Protein AF-0000000069873625 (afdb_homodimer)

Sequence (306 aa):
MKRTIAGMAFSLACLMNLSEAQTINHDKVEMENGKNTGMCVKLPMQPDGIVRLSKIEVHAEYLEEYVKYAIEVGEISLRTEPGVLTMYAVAEKDNACRITILETYASQKAYKSHIASAHFQKYKQETLHMVKALVLSDQTPLNPSNSITNIIKMKRTIAGMAFSLACLMNLSEAQTINHDKVEMENGKNTGMCVKLPMQPDGIVRLSKIEVHAEYLEEYVKYAIEVGEISLRTEPGVLTMYAVAEKDNACRITILETYASQKAYKSHIASAHFQKYKQETLHMVKALVLSDQTPLNPSNSITNIIK

Nearest PDB structures (foldseek):
  3kkf-assembly1_A  TM=9.717E-01  e=3.558E-12  Bacteroides thetaiotaomicron
  3f44-assembly1_A  TM=9.135E-01  e=2.122E-08  Lactobacillus acidophilus NCFM
  3mcs-assembly1_A  TM=8.871E-01  e=1.411E-06  Fusobacterium nucleatum subsp. nucleatum ATCC 25586
  8ecx-assembly1_B  TM=8.651E-01  e=9.273E-07  Pseudomonas aeruginosa
  1x7v-assembly3_C  TM=9.187E-01  e=1.904E-06  Pseudomonas aeruginosa

Radius of gyration: 33.02 Å; Cα contacts (8 Å, |Δi|>4): 497; chains: 2; bounding box: 36×120×121 Å

Structure (mmCIF, N/CA/C/O backbone):
data_AF-0000000069873625-model_v1
#
loop_
_entity.id
_entity.type
_entity.pdbx_description
1 polymer 'Antibiotic biosynthesis monooxygenase'
#
loop_
_atom_site.group_PDB
_atom_site.id
_atom_site.type_symbol
_atom_site.label_atom_id
_atom_site.label_alt_id
_atom_site.label_comp_id
_atom_site.label_asym_id
_atom_site.label_entity_id
_atom_site.label_seq_id
_atom_site.pdbx_PDB_ins_code
_atom_site.Cartn_x
_atom_site.Cartn_y
_atom_site.Cartn_z
_atom_site.occupancy
_atom_site.B_iso_or_equiv
_atom_site.auth_seq_id
_atom_site.auth_comp_id
_atom_site.auth_asym_id
_atom_site.auth_atom_id
_atom_site.pdbx_PDB_model_num
ATOM 1 N N . MET A 1 1 ? 13.211 96.75 -32.406 1 26.59 1 MET A N 1
ATOM 2 C CA . MET A 1 1 ? 12.234 95.812 -31.922 1 26.59 1 MET A CA 1
ATOM 3 C C . MET A 1 1 ? 11.961 94.75 -32.969 1 26.59 1 MET A C 1
ATOM 5 O O . MET A 1 1 ? 10.906 94.062 -32.969 1 26.59 1 MET A O 1
ATOM 9 N N . LYS A 1 2 ? 12.945 94.562 -33.875 1 24.72 2 LYS A N 1
ATOM 10 C CA . LYS A 1 2 ? 12.914 93.938 -35.188 1 24.72 2 LYS A CA 1
ATOM 11 C C . LYS A 1 2 ? 13.008 92.438 -35.062 1 24.72 2 LYS A C 1
ATOM 13 O O . LYS A 1 2 ? 13.422 91.75 -36 1 24.72 2 LYS A O 1
ATOM 18 N N . ARG A 1 3 ? 12.805 91.812 -33.781 1 31.08 3 ARG A N 1
ATOM 19 C CA . ARG A 1 3 ? 13.383 90.438 -33.656 1 31.08 3 ARG A CA 1
ATOM 20 C C . ARG A 1 3 ? 12.648 89.438 -34.531 1 31.08 3 ARG A C 1
ATOM 22 O O . ARG A 1 3 ? 11.422 89.312 -34.438 1 31.08 3 ARG A O 1
ATOM 29 N N . THR A 1 4 ? 13.297 89.125 -35.719 1 27.34 4 THR A N 1
ATOM 30 C CA . THR A 1 4 ? 12.977 88.25 -36.812 1 27.34 4 THR A CA 1
ATOM 31 C C . THR A 1 4 ? 12.641 86.812 -36.281 1 27.34 4 THR A C 1
ATOM 33 O O . THR A 1 4 ? 13.414 86.25 -35.531 1 27.34 4 THR A O 1
ATOM 36 N N . ILE A 1 5 ? 11.414 86.25 -36.438 1 30.62 5 ILE A N 1
ATOM 37 C CA . ILE A 1 5 ? 10.445 85.25 -36.094 1 30.62 5 ILE A CA 1
ATOM 38 C C . ILE A 1 5 ? 10.836 83.938 -36.75 1 30.62 5 ILE A C 1
ATOM 40 O O . ILE A 1 5 ? 10.25 83.5 -37.781 1 30.62 5 ILE A O 1
ATOM 44 N N . ALA A 1 6 ? 12.297 83.75 -37.031 1 31.02 6 ALA A N 1
ATOM 45 C CA . ALA A 1 6 ? 12.469 82.688 -38.062 1 31.02 6 ALA A CA 1
ATOM 46 C C . ALA A 1 6 ? 11.734 81.438 -37.688 1 31.02 6 ALA A C 1
ATOM 48 O O . ALA A 1 6 ? 11.75 81 -36.531 1 31.02 6 ALA A O 1
ATOM 49 N N . GLY A 1 7 ? 10.953 80.875 -38.688 1 22.97 7 GLY A N 1
ATOM 50 C CA . GLY A 1 7 ? 9.938 79.875 -38.969 1 22.97 7 GLY A CA 1
ATOM 51 C C . GLY A 1 7 ? 10.383 78.438 -38.688 1 22.97 7 GLY A C 1
ATOM 52 O O . GLY A 1 7 ? 11.453 78 -39.125 1 22.97 7 GLY A O 1
ATOM 53 N N . MET A 1 8 ? 9.992 77.75 -37.5 1 26.53 8 MET A N 1
ATOM 54 C CA . MET A 1 8 ? 10.172 76.5 -36.75 1 26.53 8 MET A CA 1
ATOM 55 C C . MET A 1 8 ? 9.719 75.312 -37.562 1 26.53 8 MET A C 1
ATOM 57 O O . MET A 1 8 ? 8.602 74.812 -37.375 1 26.53 8 MET A O 1
ATOM 61 N N . ALA A 1 9 ? 9.922 75.375 -39.062 1 24.97 9 ALA A N 1
ATOM 62 C CA . ALA A 1 9 ? 9.062 74.312 -39.625 1 24.97 9 ALA A CA 1
ATOM 63 C C . ALA A 1 9 ? 9.445 72.938 -39.094 1 24.97 9 ALA A C 1
ATOM 65 O O . ALA A 1 9 ? 10.625 72.625 -38.938 1 24.97 9 ALA A O 1
ATOM 66 N N . PHE A 1 10 ? 8.461 72.062 -38.594 1 25.97 10 PHE A N 1
ATOM 67 C CA . PHE A 1 10 ? 8.125 70.875 -37.781 1 25.97 10 PHE A CA 1
ATOM 68 C C . PHE A 1 10 ? 8.352 69.562 -38.562 1 25.97 10 PHE A C 1
ATOM 70 O O . PHE A 1 10 ? 8.094 68.5 -38.062 1 25.97 10 PHE A O 1
ATOM 77 N N . SER A 1 11 ? 9.016 69.688 -39.906 1 22.95 11 SER A N 1
ATOM 78 C CA . SER A 1 11 ? 8.328 68.625 -40.625 1 22.95 11 SER A CA 1
ATOM 79 C C . SER A 1 11 ? 8.516 67.25 -39.969 1 22.95 11 SER A C 1
ATOM 81 O O . SER A 1 11 ? 9.406 67.125 -39.125 1 22.95 11 SER A O 1
ATOM 83 N N . LEU A 1 12 ? 8.25 66.062 -40.875 1 23.98 12 LEU A N 1
ATOM 84 C CA . LEU A 1 12 ? 7.441 64.875 -41.062 1 23.98 12 LEU A CA 1
ATOM 85 C C . LEU A 1 12 ? 8.148 63.656 -40.438 1 23.98 12 LEU A C 1
ATOM 87 O O . LEU A 1 12 ? 9.344 63.719 -40.156 1 23.98 12 LEU A O 1
ATOM 91 N N . ALA A 1 13 ? 8.062 62.469 -41.125 1 24.2 13 ALA A N 1
ATOM 92 C CA . ALA A 1 13 ? 7.508 61.125 -41.062 1 24.2 13 ALA A CA 1
ATOM 93 C C . ALA A 1 13 ? 8.602 60.094 -40.844 1 24.2 13 ALA A C 1
ATOM 95 O O . ALA A 1 13 ? 9.43 59.844 -41.719 1 24.2 13 ALA A O 1
ATOM 96 N N . CYS A 1 14 ? 9.25 60.094 -39.625 1 24.39 14 CYS A N 1
ATOM 97 C CA . CYS A 1 14 ? 10.234 59.094 -39.281 1 24.39 14 CYS A CA 1
ATOM 98 C C . CYS A 1 14 ? 9.695 57.688 -39.531 1 24.39 14 CYS A C 1
ATOM 100 O O . CYS A 1 14 ? 8.781 57.219 -38.844 1 24.39 14 CYS A O 1
ATOM 102 N N . LEU A 1 15 ? 9.461 57.219 -40.812 1 27.67 15 LEU A N 1
ATOM 103 C CA . LEU A 1 15 ? 8.977 55.875 -41.156 1 27.67 15 LEU A CA 1
ATOM 104 C C . LEU A 1 15 ? 9.852 54.812 -40.531 1 27.67 15 LEU A C 1
ATOM 106 O O . LEU A 1 15 ? 11.008 54.656 -40.906 1 27.67 15 LEU A O 1
ATOM 110 N N . MET A 1 16 ? 9.812 54.75 -39.188 1 26.44 16 MET A N 1
ATOM 111 C CA . MET A 1 16 ? 10.5 53.688 -38.438 1 26.44 16 MET A CA 1
ATOM 112 C C . MET A 1 16 ? 10.133 52.312 -39 1 26.44 16 MET A C 1
ATOM 114 O O . MET A 1 16 ? 8.945 52 -39.125 1 26.44 16 MET A O 1
ATOM 118 N N . ASN A 1 17 ? 10.766 51.875 -40.219 1 30.11 17 ASN A N 1
ATOM 119 C CA . ASN A 1 17 ? 10.562 50.5 -40.688 1 30.11 17 ASN A CA 1
ATOM 120 C C . ASN A 1 17 ? 10.734 49.469 -39.562 1 30.11 17 ASN A C 1
ATOM 122 O O . ASN A 1 17 ? 11.828 49.312 -39.031 1 30.11 17 ASN A O 1
ATOM 126 N N . LEU A 1 18 ? 9.766 49.25 -38.625 1 29.75 18 LEU A N 1
ATOM 127 C CA . LEU A 1 18 ? 9.656 48.312 -37.531 1 29.75 18 LEU A CA 1
ATOM 128 C C . LEU A 1 18 ? 9.75 46.875 -38.062 1 29.75 18 LEU A C 1
ATOM 130 O O . LEU A 1 18 ? 8.727 46.188 -38.219 1 29.75 18 LEU A O 1
ATOM 134 N N . SER A 1 19 ? 10.352 46.656 -39.312 1 26.8 19 SER A N 1
ATOM 135 C CA . SER A 1 19 ? 9.984 45.344 -39.812 1 26.8 19 SER A CA 1
ATOM 136 C C . SER A 1 19 ? 10.445 44.219 -38.906 1 26.8 19 SER A C 1
ATOM 138 O O . SER A 1 19 ? 10.086 43.062 -39.094 1 26.8 19 SER A O 1
ATOM 140 N N . GLU A 1 20 ? 11.594 44.375 -38.219 1 29.19 20 GLU A N 1
ATOM 141 C CA . GLU A 1 20 ? 12.133 43.031 -38.094 1 29.19 20 GLU A CA 1
ATOM 142 C C . GLU A 1 20 ? 11.266 42.188 -37.156 1 29.19 20 GLU A C 1
ATOM 144 O O . GLU A 1 20 ? 11.297 42.375 -35.938 1 29.19 20 GLU A O 1
ATOM 149 N N . ALA A 1 21 ? 10.008 41.875 -37.344 1 25.44 21 ALA A N 1
ATOM 150 C CA . ALA A 1 21 ? 9.336 40.969 -36.438 1 25.44 21 ALA A CA 1
ATOM 151 C C . ALA A 1 21 ? 10.133 39.688 -36.219 1 25.44 21 ALA A C 1
ATOM 153 O O . ALA A 1 21 ? 10.445 39 -37.188 1 25.44 21 ALA A O 1
ATOM 154 N N . GLN A 1 22 ? 11.07 39.719 -35.25 1 28.66 22 GLN A N 1
ATOM 155 C CA . GLN A 1 22 ? 11.695 38.469 -34.781 1 28.66 22 GLN A CA 1
ATOM 156 C C . GLN A 1 22 ? 10.672 37.344 -34.656 1 28.66 22 GLN A C 1
ATOM 158 O O . GLN A 1 22 ? 9.609 37.531 -34.062 1 28.66 22 GLN A O 1
ATOM 163 N N . THR A 1 23 ? 10.688 36.375 -35.562 1 27.62 23 THR A N 1
ATOM 164 C CA . THR A 1 23 ? 9.977 35.094 -35.531 1 27.62 23 THR A CA 1
ATOM 165 C C . THR A 1 23 ? 10.047 34.5 -34.125 1 27.62 23 THR A C 1
ATOM 167 O O . THR A 1 23 ? 11.133 34.219 -33.625 1 27.62 23 THR A O 1
ATOM 170 N N . ILE A 1 24 ? 9.172 34.938 -33.188 1 27.12 24 ILE A N 1
ATOM 171 C CA . ILE A 1 24 ? 8.938 34.219 -31.938 1 27.12 24 ILE A CA 1
ATOM 172 C C . ILE A 1 24 ? 8.945 32.719 -32.188 1 27.12 24 ILE A C 1
ATOM 174 O O . ILE A 1 24 ? 8.289 32.219 -33.125 1 27.12 24 ILE A O 1
ATOM 178 N N . ASN A 1 25 ? 10.117 32.094 -32.062 1 25.81 25 ASN A N 1
ATOM 179 C CA . ASN A 1 25 ? 10.281 30.656 -31.938 1 25.81 25 ASN A CA 1
ATOM 180 C C . ASN A 1 25 ? 9.102 30.016 -31.219 1 25.81 25 ASN A C 1
ATOM 182 O O . ASN A 1 25 ? 8.719 30.438 -30.141 1 25.81 25 ASN A O 1
ATOM 186 N N . HIS A 1 26 ? 8.172 29.438 -31.984 1 26.61 26 HIS A N 1
ATOM 187 C CA . HIS A 1 26 ? 7.129 28.516 -31.531 1 26.61 26 HIS A CA 1
ATOM 188 C C . HIS A 1 26 ? 7.66 27.531 -30.5 1 26.61 26 HIS A C 1
ATOM 190 O O . HIS A 1 26 ? 8.305 26.547 -30.859 1 26.61 26 HIS A O 1
ATOM 196 N N . ASP A 1 27 ? 8.359 27.969 -29.484 1 26.59 27 ASP A N 1
ATOM 197 C CA . ASP A 1 27 ? 8.562 26.922 -28.484 1 26.59 27 ASP A CA 1
ATOM 198 C C . ASP A 1 27 ? 7.305 26.078 -28.328 1 26.59 27 ASP A C 1
ATOM 200 O O . ASP A 1 27 ? 6.191 26.594 -28.281 1 26.59 27 ASP A O 1
ATOM 204 N N . LYS A 1 28 ? 7.355 24.781 -28.734 1 28.88 28 LYS A N 1
ATOM 205 C CA . LYS A 1 28 ? 6.492 23.625 -28.484 1 28.88 28 LYS A CA 1
ATOM 206 C C . LYS A 1 28 ? 5.91 23.688 -27.078 1 28.88 28 LYS A C 1
ATOM 208 O O . LYS A 1 28 ? 6.656 23.656 -26.094 1 28.88 28 LYS A O 1
ATOM 213 N N . VAL A 1 29 ? 4.852 24.391 -26.875 1 26.95 29 VAL A N 1
ATOM 214 C CA . VAL A 1 29 ? 3.951 24.109 -25.766 1 26.95 29 VAL A CA 1
ATOM 215 C C . VAL A 1 29 ? 3.822 22.609 -25.562 1 26.95 29 VAL A C 1
ATOM 217 O O . VAL A 1 29 ? 3.377 21.891 -26.469 1 26.95 29 VAL A O 1
ATOM 220 N N . GLU A 1 30 ? 4.797 21.922 -24.969 1 30.73 30 GLU A N 1
ATOM 221 C CA . GLU A 1 30 ? 4.527 20.594 -24.406 1 30.73 30 GLU A CA 1
ATOM 222 C C . GLU A 1 30 ? 3.066 20.469 -23.984 1 30.73 30 GLU A C 1
ATOM 224 O O . GLU A 1 30 ? 2.484 21.406 -23.453 1 30.73 30 GLU A O 1
ATOM 229 N N . MET A 1 31 ? 2.303 19.672 -24.625 1 28.75 31 MET A N 1
ATOM 230 C CA . MET A 1 31 ? 0.984 19.125 -24.328 1 28.75 31 MET A CA 1
ATOM 231 C C . MET A 1 31 ? 0.791 18.938 -22.828 1 28.75 31 MET A C 1
ATOM 233 O O . MET A 1 31 ? 1.506 18.172 -22.203 1 28.75 31 MET A O 1
ATOM 237 N N . GLU A 1 32 ? 0.487 19.953 -22.078 1 33.41 32 GLU A N 1
ATOM 238 C CA . GLU A 1 32 ? -0.245 19.969 -20.828 1 33.41 32 GLU A CA 1
ATOM 239 C C . GLU A 1 32 ? -1.472 19.062 -20.875 1 33.41 32 GLU A C 1
ATOM 241 O O . GLU A 1 32 ? -2.566 19.516 -21.219 1 33.41 32 GLU A O 1
ATOM 246 N N . ASN A 1 33 ? -1.412 18.172 -21.719 1 36.5 33 ASN A N 1
ATOM 247 C CA . ASN A 1 33 ? -2.598 17.328 -21.641 1 36.5 33 ASN A CA 1
ATOM 248 C C . ASN A 1 33 ? -2.973 17.016 -20.203 1 36.5 33 ASN A C 1
ATOM 250 O O . ASN A 1 33 ? -3.586 15.984 -19.922 1 36.5 33 ASN A O 1
ATOM 254 N N . GLY A 1 34 ? -2.115 17.438 -19.219 1 34.47 34 GLY A N 1
ATOM 255 C CA . GLY A 1 34 ? -2.572 17.047 -17.891 1 34.47 34 GLY A CA 1
ATOM 256 C C . GLY A 1 34 ? -3.996 17.484 -17.609 1 34.47 34 GLY A C 1
ATOM 257 O O . GLY A 1 34 ? -4.328 18.656 -17.734 1 34.47 34 GLY A O 1
ATOM 258 N N . LYS A 1 35 ? -4.992 16.828 -17.984 1 41 35 LYS A N 1
ATOM 259 C CA . LYS A 1 35 ? -6.328 16.984 -17.422 1 41 35 LYS A CA 1
ATOM 260 C C . LYS A 1 35 ? -6.266 17.641 -16.031 1 41 35 LYS A C 1
ATOM 262 O O . LYS A 1 35 ? -5.336 17.391 -15.266 1 41 35 LYS A O 1
ATOM 267 N N . ASN A 1 36 ? -6.781 18.891 -15.695 1 50.69 36 ASN A N 1
ATOM 268 C CA . ASN A 1 36 ? -6.938 19.75 -14.531 1 50.69 36 ASN A CA 1
ATOM 269 C C . ASN A 1 36 ? -7.27 18.953 -13.273 1 50.69 36 ASN A C 1
ATOM 271 O O . ASN A 1 36 ? -8.43 18.844 -12.891 1 50.69 36 ASN A O 1
ATOM 275 N N . THR A 1 37 ? -6.672 17.859 -12.945 1 62.72 37 THR A N 1
ATOM 276 C CA . THR A 1 37 ? -6.961 17.062 -11.758 1 62.72 37 THR A CA 1
ATOM 277 C C . THR A 1 37 ? -6.719 17.859 -10.484 1 62.72 37 THR A C 1
ATOM 279 O O . THR A 1 37 ? -7.059 17.406 -9.391 1 62.72 37 THR A O 1
ATOM 282 N N . GLY A 1 38 ? -6.34 19.094 -10.641 1 82.56 38 GLY A N 1
ATOM 283 C CA . GLY A 1 38 ? -5.973 19.906 -9.492 1 82.56 38 GLY A CA 1
ATOM 284 C C . GLY A 1 38 ? -4.773 19.359 -8.734 1 82.56 38 GLY A C 1
ATOM 285 O O . GLY A 1 38 ? -4.453 19.828 -7.641 1 82.56 38 GLY A O 1
ATOM 286 N N . MET A 1 39 ? -4.109 18.328 -9.336 1 94.25 39 MET A N 1
ATOM 287 C CA . MET A 1 39 ? -2.93 17.766 -8.695 1 94.25 39 MET A CA 1
ATOM 288 C C . MET A 1 39 ? -1.67 18.531 -9.086 1 94.25 39 MET A C 1
ATOM 290 O O . MET A 1 39 ? -1.521 18.922 -10.242 1 94.25 39 MET A O 1
ATOM 294 N N . CYS A 1 40 ? -0.711 18.641 -8.203 1 97.75 40 CYS A N 1
ATOM 295 C CA . CYS A 1 40 ? 0.599 19.188 -8.531 1 97.75 40 CYS A CA 1
ATOM 296 C C . CYS A 1 40 ? 1.435 18.188 -9.305 1 97.75 40 CYS A C 1
ATOM 298 O O . CYS A 1 40 ? 1.15 16.984 -9.273 1 97.75 40 CYS A O 1
ATOM 300 N N . VAL A 1 41 ? 2.459 18.75 -10.008 1 96.94 41 VAL A N 1
ATOM 301 C CA . VAL A 1 41 ? 3.42 17.859 -10.672 1 96.94 41 VAL A CA 1
ATOM 302 C C . VAL A 1 41 ? 4.34 17.234 -9.625 1 96.94 41 VAL A C 1
ATOM 304 O O . VAL A 1 41 ? 4.926 17.938 -8.797 1 96.94 41 VAL A O 1
ATOM 307 N N . LYS A 1 42 ? 4.52 15.914 -9.742 1 98.44 42 LYS A N 1
ATOM 308 C CA . LYS A 1 42 ? 5.273 15.195 -8.719 1 98.44 42 LYS A CA 1
ATOM 309 C C . LYS A 1 42 ? 6.758 15.148 -9.055 1 98.44 42 LYS A C 1
ATOM 311 O O . LYS A 1 42 ? 7.129 15.062 -10.227 1 98.44 42 LYS A O 1
ATOM 316 N N . LEU A 1 43 ? 7.523 15.133 -8.031 1 98.62 43 LEU A N 1
ATOM 317 C CA . LEU A 1 43 ? 8.961 14.922 -8.164 1 98.62 43 LEU A CA 1
ATOM 318 C C . LEU A 1 43 ? 9.289 13.438 -8.312 1 98.62 43 LEU A C 1
ATOM 320 O O . LEU A 1 43 ? 8.562 12.586 -7.801 1 98.62 43 LEU A O 1
ATOM 324 N N . PRO A 1 44 ? 10.383 13.234 -9 1 97.75 44 PRO A N 1
ATOM 325 C CA . PRO A 1 44 ? 10.797 11.828 -9.055 1 97.75 44 PRO A CA 1
ATOM 326 C C . PRO A 1 44 ? 11.352 11.32 -7.723 1 97.75 44 PRO A C 1
ATOM 328 O O . PRO A 1 44 ? 11.852 12.117 -6.918 1 97.75 44 PRO A O 1
ATOM 331 N N . MET A 1 45 ? 11.266 10.031 -7.539 1 98.38 45 MET A N 1
ATOM 332 C CA . MET A 1 45 ? 11.867 9.414 -6.363 1 98.38 45 MET A CA 1
ATOM 333 C C . MET A 1 45 ? 13.391 9.516 -6.422 1 98.38 45 MET A C 1
ATOM 335 O O . MET A 1 45 ? 14.008 9.07 -7.391 1 98.38 45 MET A O 1
ATOM 339 N N . GLN A 1 46 ? 13.969 10.031 -5.379 1 98.31 46 GLN A N 1
ATOM 340 C CA . GLN A 1 46 ? 15.422 10.133 -5.262 1 98.31 46 GLN A CA 1
ATOM 341 C C . GLN A 1 46 ? 15.992 8.914 -4.539 1 98.31 46 GLN A C 1
ATOM 343 O O . GLN A 1 46 ? 15.25 8.117 -3.973 1 98.31 46 GLN A O 1
ATOM 348 N N . PRO A 1 47 ? 17.344 8.805 -4.562 1 97.62 47 PRO A N 1
ATOM 349 C CA . PRO A 1 47 ? 17.969 7.664 -3.889 1 97.62 47 PRO A CA 1
ATOM 350 C C . PRO A 1 47 ? 17.656 7.617 -2.395 1 97.62 47 PRO A C 1
ATOM 352 O O . PRO A 1 47 ? 17.641 6.539 -1.794 1 97.62 47 PRO A O 1
ATOM 355 N N . ASP A 1 48 ? 17.406 8.734 -1.825 1 98.56 48 ASP A N 1
ATOM 356 C CA . ASP A 1 48 ? 17.094 8.766 -0.4 1 98.56 48 ASP A CA 1
ATOM 357 C C . ASP A 1 48 ? 15.586 8.844 -0.169 1 98.56 48 ASP A C 1
ATOM 359 O O . ASP A 1 48 ? 15.141 9.211 0.919 1 98.56 48 ASP A O 1
ATOM 363 N N . GLY A 1 49 ? 14.789 8.5 -1.167 1 98.69 49 GLY A N 1
ATOM 364 C CA . GLY A 1 49 ? 13.336 8.453 -1.047 1 98.69 49 GLY A CA 1
ATOM 365 C C . GLY A 1 49 ? 12.859 7.512 0.042 1 98.69 49 GLY A C 1
ATOM 366 O O . GLY A 1 49 ? 13.609 6.645 0.495 1 98.69 49 GLY A O 1
ATOM 367 N N . ILE A 1 50 ? 11.641 7.723 0.474 1 98.88 50 ILE A N 1
ATOM 368 C CA . ILE A 1 50 ? 11.102 6.969 1.6 1 98.88 50 ILE A CA 1
ATOM 369 C C . ILE A 1 50 ? 9.844 6.219 1.163 1 98.88 50 ILE A C 1
ATOM 371 O O . ILE A 1 50 ? 8.977 6.781 0.484 1 98.88 50 ILE A O 1
ATOM 375 N N . VAL A 1 51 ? 9.836 4.938 1.424 1 98.94 51 VAL A N 1
ATOM 376 C CA . VAL A 1 51 ? 8.625 4.125 1.423 1 98.94 51 VAL A CA 1
ATOM 377 C C . VAL A 1 51 ? 8.305 3.662 2.844 1 98.94 51 VAL A C 1
ATOM 379 O O . VAL A 1 51 ? 9.164 3.086 3.52 1 98.94 51 VAL A O 1
ATOM 382 N N . ARG A 1 52 ? 7.066 3.996 3.295 1 98.94 52 ARG A N 1
ATOM 383 C CA . ARG A 1 52 ? 6.707 3.742 4.688 1 98.94 52 ARG A CA 1
ATOM 384 C C . ARG A 1 52 ? 5.293 3.18 4.797 1 98.94 52 ARG A C 1
ATOM 386 O O . ARG A 1 52 ? 4.398 3.596 4.059 1 98.94 52 ARG A O 1
ATOM 393 N N . LEU A 1 53 ? 5.156 2.197 5.672 1 98.94 53 LEU A N 1
ATOM 394 C CA . LEU A 1 53 ? 3.838 1.837 6.18 1 98.94 53 LEU A CA 1
ATOM 395 C C . LEU A 1 53 ? 3.627 2.387 7.586 1 98.94 53 LEU A C 1
ATOM 397 O O . LEU A 1 53 ? 4.309 1.974 8.531 1 98.94 53 LEU A O 1
ATOM 401 N N . SER A 1 54 ? 2.715 3.334 7.699 1 98.94 54 SER A N 1
ATOM 402 C CA . SER A 1 54 ? 2.25 3.779 9.008 1 98.94 54 SER A CA 1
ATOM 403 C C . SER A 1 54 ? 1.061 2.953 9.484 1 98.94 54 SER A C 1
ATOM 405 O O . SER A 1 54 ? 0.031 2.891 8.805 1 98.94 54 SER A O 1
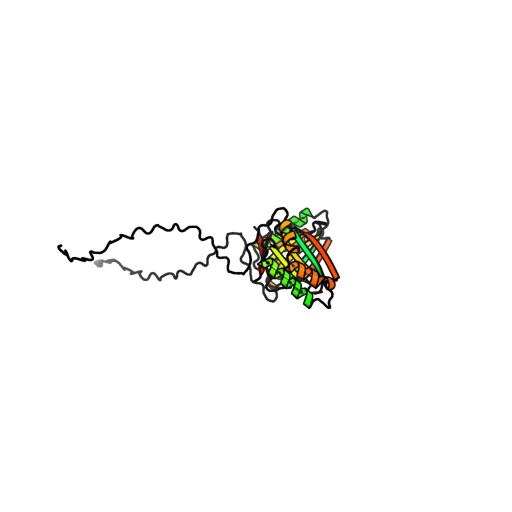ATOM 407 N N . LYS A 1 55 ? 1.25 2.301 10.586 1 98.94 55 LYS A N 1
ATOM 408 C CA . LYS A 1 55 ? 0.208 1.476 11.195 1 98.94 55 LYS A CA 1
ATOM 409 C C . LYS A 1 55 ? -0.37 2.146 12.438 1 98.94 55 LYS A C 1
ATOM 411 O O . LYS A 1 55 ? 0.352 2.4 13.406 1 98.94 55 LYS A O 1
ATOM 416 N N . ILE A 1 56 ? -1.697 2.365 12.352 1 98.94 56 ILE A N 1
ATOM 417 C CA . ILE A 1 56 ? -2.352 3.174 13.375 1 98.94 56 ILE A CA 1
ATOM 418 C C . ILE A 1 56 ? -3.529 2.402 13.969 1 98.94 56 ILE A C 1
ATOM 420 O O . ILE A 1 56 ? -4.316 1.799 13.234 1 98.94 56 ILE A O 1
ATOM 424 N N . GLU A 1 57 ? -3.562 2.365 15.297 1 98.94 57 GLU A N 1
ATOM 425 C CA . GLU A 1 57 ? -4.777 1.943 15.984 1 98.94 57 GLU A CA 1
ATOM 426 C C . GLU A 1 57 ? -5.48 3.129 16.641 1 98.94 57 GLU A C 1
ATOM 428 O O . GLU A 1 57 ? -4.863 3.895 17.375 1 98.94 57 GLU A O 1
ATOM 433 N N . VAL A 1 58 ? -6.703 3.227 16.312 1 98.94 58 VAL A N 1
ATOM 434 C CA . VAL A 1 58 ? -7.504 4.359 16.766 1 98.94 58 VAL A CA 1
ATOM 435 C C . VAL A 1 58 ? -8.508 3.9 17.812 1 98.94 58 VAL A C 1
ATOM 437 O O . VAL A 1 58 ? -9.086 2.816 17.703 1 98.94 58 VAL A O 1
ATOM 440 N N . HIS A 1 59 ? -8.688 4.738 18.875 1 98.94 59 HIS A N 1
ATOM 441 C CA . HIS A 1 59 ? -9.797 4.477 19.797 1 98.94 59 HIS A CA 1
ATOM 442 C C . HIS A 1 59 ? -11.133 4.504 19.062 1 98.94 59 HIS A C 1
ATOM 444 O O . HIS A 1 59 ? -11.414 5.434 18.297 1 98.94 59 HIS A O 1
ATOM 450 N N . ALA A 1 60 ? -11.891 3.498 19.375 1 98.81 60 ALA A N 1
ATOM 451 C CA . ALA A 1 60 ? -13.133 3.287 18.625 1 98.81 60 ALA A CA 1
ATOM 452 C C . ALA A 1 60 ? -14.031 4.52 18.703 1 98.81 60 ALA A C 1
ATOM 454 O O . ALA A 1 60 ? -14.688 4.875 17.719 1 98.81 60 ALA A O 1
ATOM 455 N N . GLU A 1 61 ? -13.992 5.141 19.781 1 98.75 61 GLU A N 1
ATOM 456 C CA . GLU A 1 61 ? -14.906 6.266 20 1 98.75 61 GLU A CA 1
ATOM 457 C C . GLU A 1 61 ? -14.539 7.449 19.109 1 98.75 61 GLU A C 1
ATOM 459 O O . GLU A 1 61 ? -15.352 8.359 18.906 1 98.75 61 GLU A O 1
ATOM 464 N N . TYR A 1 62 ? -13.336 7.453 18.516 1 98.88 62 TYR A N 1
ATOM 465 C CA . TYR A 1 62 ? -12.891 8.602 17.734 1 98.88 62 TYR A CA 1
ATOM 466 C C . TYR A 1 62 ? -12.711 8.227 16.266 1 98.88 62 TYR A C 1
ATOM 468 O O . TYR A 1 62 ? -12.172 9.008 15.477 1 98.88 62 TYR A O 1
ATOM 476 N N . LEU A 1 63 ? -13.125 7.109 15.852 1 98.88 63 LEU A N 1
ATOM 477 C CA . LEU A 1 63 ? -12.82 6.578 14.523 1 98.88 63 LEU A CA 1
ATOM 478 C C . LEU A 1 63 ? -13.32 7.523 13.438 1 98.88 63 LEU A C 1
ATOM 480 O O . LEU A 1 63 ? -12.562 7.883 12.531 1 98.88 63 LEU A O 1
ATOM 484 N N . GLU A 1 64 ? -14.531 7.922 13.5 1 98.75 64 GLU A N 1
ATOM 485 C CA . GLU A 1 64 ? 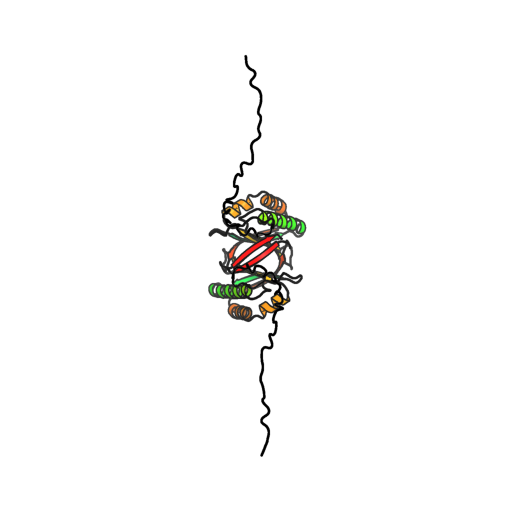-15.109 8.789 12.477 1 98.75 64 GLU A CA 1
ATOM 486 C C . GLU A 1 64 ? -14.336 10.102 12.367 1 98.75 64 GLU A C 1
ATOM 488 O O . GLU A 1 64 ? -14.023 10.547 11.258 1 98.75 64 GLU A O 1
ATOM 493 N N . GLU A 1 65 ? -14.07 10.656 13.453 1 98.88 65 GLU A N 1
ATOM 494 C CA . GLU A 1 65 ? -13.328 11.906 13.484 1 98.88 65 GLU A CA 1
ATOM 495 C C . GLU A 1 65 ? -11.914 11.727 12.938 1 98.88 65 GLU A C 1
ATOM 497 O O . GLU A 1 65 ? -11.438 12.539 12.141 1 98.88 65 GLU A O 1
ATOM 502 N N . TYR A 1 66 ? -11.258 10.719 13.352 1 98.94 66 TYR A N 1
ATOM 503 C CA . TYR A 1 66 ? -9.906 10.445 12.883 1 98.94 66 TYR A CA 1
ATOM 504 C C . TYR A 1 66 ? -9.867 10.305 11.367 1 98.94 66 TYR A C 1
ATOM 506 O O . TYR A 1 66 ? -8.977 10.859 10.711 1 98.94 66 TYR A O 1
ATOM 514 N N . VAL A 1 67 ? -10.805 9.57 10.836 1 98.94 67 VAL A N 1
ATOM 515 C CA . VAL A 1 67 ? -10.844 9.289 9.406 1 98.94 67 VAL A CA 1
ATOM 516 C C . VAL A 1 67 ? -10.969 10.594 8.625 1 98.94 67 VAL A C 1
ATOM 518 O O . VAL A 1 67 ? -10.297 10.781 7.602 1 98.94 67 VAL A O 1
ATOM 521 N N . LYS A 1 68 ? -11.742 11.508 9.133 1 98.88 68 LYS A N 1
ATOM 522 C CA . LYS A 1 68 ? -11.891 12.797 8.477 1 98.88 68 LYS A CA 1
ATOM 523 C C . LYS A 1 68 ? -10.555 13.539 8.406 1 98.88 68 LYS A C 1
ATOM 525 O O . LYS A 1 68 ? -10.203 14.086 7.359 1 98.88 68 LYS A O 1
ATOM 530 N N . TYR A 1 69 ? -9.82 13.5 9.492 1 98.94 69 TYR A N 1
ATOM 531 C CA . TYR A 1 69 ? -8.531 14.172 9.539 1 98.94 69 TYR A CA 1
ATOM 532 C C . TYR A 1 69 ? -7.523 13.484 8.625 1 98.94 69 TYR A C 1
ATOM 534 O O . TYR A 1 69 ? -6.762 14.141 7.918 1 98.94 69 TYR A O 1
ATOM 542 N N . ALA A 1 70 ? -7.559 12.203 8.641 1 98.88 70 ALA A N 1
ATOM 543 C CA . ALA A 1 70 ? -6.629 11.43 7.816 1 98.88 70 ALA A CA 1
ATOM 544 C C . ALA A 1 70 ? -6.871 11.688 6.332 1 98.88 70 ALA A C 1
ATOM 546 O O . ALA A 1 70 ? -5.926 11.883 5.566 1 98.88 70 ALA A O 1
ATOM 547 N N . ILE A 1 71 ? -8.141 11.711 5.973 1 98.88 71 ILE A N 1
ATOM 548 C CA . ILE A 1 71 ? -8.492 11.945 4.574 1 98.88 71 ILE A CA 1
ATOM 549 C C . ILE A 1 71 ? -8.078 13.359 4.168 1 98.88 71 ILE A C 1
ATOM 551 O O . ILE A 1 71 ? -7.465 13.562 3.117 1 98.88 71 ILE A O 1
ATOM 555 N N . GLU A 1 72 ? -8.352 14.289 5.027 1 98.81 72 GLU A N 1
ATOM 556 C CA . GLU A 1 72 ? -8.062 15.688 4.727 1 98.81 72 GLU A CA 1
ATOM 557 C C . GLU A 1 72 ? -6.562 15.914 4.535 1 98.81 72 GLU A C 1
ATOM 559 O O . GLU A 1 72 ? -6.137 16.5 3.541 1 98.81 72 GLU A O 1
ATOM 564 N N . VAL A 1 73 ? -5.758 15.477 5.43 1 98.88 73 VAL A N 1
ATOM 565 C CA . VAL A 1 73 ? -4.32 15.703 5.344 1 98.88 73 VAL A CA 1
ATOM 566 C C . VAL A 1 73 ? -3.756 14.992 4.113 1 98.88 73 VAL A C 1
ATOM 568 O O . VAL A 1 73 ? -2.867 15.516 3.439 1 98.88 73 VAL A O 1
ATOM 571 N N . GLY A 1 74 ? -4.254 13.797 3.863 1 98.69 74 GLY A N 1
ATOM 572 C CA . GLY A 1 74 ? -3.793 13.062 2.693 1 98.69 74 GLY A CA 1
ATOM 573 C C . GLY A 1 74 ? -4.113 13.766 1.388 1 98.69 74 GLY A C 1
ATOM 574 O O . GLY A 1 74 ? -3.262 13.859 0.502 1 98.69 74 GLY A O 1
ATOM 575 N N . GLU A 1 75 ? -5.328 14.297 1.29 1 98.5 75 GLU A N 1
ATOM 576 C CA . GLU A 1 75 ? -5.746 14.961 0.062 1 98.5 75 GLU A CA 1
ATOM 577 C C . GLU A 1 75 ? -4.941 16.234 -0.178 1 98.5 75 GLU A C 1
ATOM 579 O O . GLU A 1 75 ? -4.441 16.469 -1.282 1 98.5 75 GLU A O 1
ATOM 584 N N . ILE A 1 76 ? -4.824 17.031 0.833 1 98.69 76 ILE A N 1
ATOM 585 C CA . ILE A 1 76 ? -4.078 18.281 0.693 1 98.69 76 ILE A CA 1
ATOM 586 C C . ILE A 1 76 ? -2.639 17.984 0.293 1 98.69 76 ILE A C 1
ATOM 588 O O . ILE A 1 76 ? -2.1 18.594 -0.628 1 98.69 76 ILE A O 1
ATOM 592 N N . SER A 1 77 ? -2.035 17.031 0.966 1 98.88 77 SER A N 1
ATOM 593 C CA . SER A 1 77 ? -0.64 16.672 0.714 1 98.88 77 SER A CA 1
ATOM 594 C C . SER A 1 77 ? -0.436 16.219 -0.727 1 98.88 77 SER A C 1
ATOM 596 O O . SER A 1 77 ? 0.491 16.672 -1.401 1 98.88 77 SER A O 1
ATOM 598 N N . LEU A 1 78 ? -1.293 15.359 -1.163 1 98.75 78 LEU A N 1
ATOM 599 C CA . LEU A 1 78 ? -1.157 14.828 -2.514 1 98.75 78 LEU A CA 1
ATOM 600 C C . LEU A 1 78 ? -1.384 15.914 -3.555 1 98.75 78 LEU A C 1
ATOM 602 O O . LEU A 1 78 ? -0.719 15.938 -4.594 1 98.75 78 LEU A O 1
ATOM 606 N N . ARG A 1 79 ? -2.254 16.797 -3.297 1 98.44 79 ARG A N 1
ATOM 607 C CA . ARG A 1 79 ? -2.598 17.828 -4.27 1 98.44 79 ARG A CA 1
ATOM 608 C C . ARG A 1 79 ? -1.527 18.906 -4.32 1 98.44 79 ARG A C 1
ATOM 610 O O . ARG A 1 79 ? -1.258 19.484 -5.379 1 98.44 79 ARG A O 1
ATOM 617 N N . THR A 1 80 ? -0.875 19.141 -3.191 1 98.62 80 THR A N 1
ATOM 618 C CA . THR A 1 80 ? -0.168 20.406 -3.139 1 98.62 80 THR A CA 1
ATOM 619 C C . THR A 1 80 ? 1.325 20.188 -2.914 1 98.62 80 THR A C 1
ATOM 621 O O . THR A 1 80 ? 2.127 21.109 -3.092 1 98.62 80 THR A O 1
ATOM 624 N N . GLU A 1 81 ? 1.715 19.047 -2.488 1 98.88 81 GLU A N 1
ATOM 625 C CA . GLU A 1 81 ? 3.121 18.797 -2.178 1 98.88 81 GLU A CA 1
ATOM 626 C C . GLU A 1 81 ? 3.771 17.922 -3.24 1 98.88 81 GLU A C 1
ATOM 628 O O . GLU A 1 81 ? 3.578 16.703 -3.25 1 98.88 81 GLU A O 1
ATOM 633 N N . PRO A 1 82 ? 4.699 18.453 -4.012 1 98.81 82 PRO A N 1
ATOM 634 C CA . PRO A 1 82 ? 5.312 17.688 -5.102 1 98.81 82 PRO A CA 1
ATOM 635 C C . PRO A 1 82 ? 6.09 16.469 -4.605 1 98.81 82 PRO A C 1
ATOM 637 O O . PRO A 1 82 ? 6.207 15.477 -5.324 1 98.81 82 PRO A O 1
ATOM 640 N N . GLY A 1 83 ? 6.566 16.516 -3.387 1 98.94 83 GLY A N 1
ATOM 641 C CA . GLY A 1 83 ? 7.426 15.453 -2.887 1 98.94 83 GLY A CA 1
ATOM 642 C C . GLY A 1 83 ? 6.66 14.359 -2.166 1 98.94 83 GLY A C 1
ATOM 643 O O . GLY A 1 83 ? 7.246 13.359 -1.751 1 98.94 83 GLY A O 1
ATOM 644 N N . VAL A 1 84 ? 5.379 14.57 -1.884 1 98.94 84 VAL A N 1
ATOM 645 C CA . VAL A 1 84 ? 4.516 13.508 -1.375 1 98.94 84 VAL A CA 1
ATOM 646 C C . VAL A 1 84 ? 3.941 12.703 -2.539 1 98.94 84 VAL A C 1
ATOM 648 O O . VAL A 1 84 ? 3.043 13.172 -3.242 1 98.94 84 VAL A O 1
ATOM 651 N N . LEU A 1 85 ? 4.418 11.516 -2.662 1 98.88 85 LEU A N 1
ATOM 652 C CA . LEU A 1 85 ? 4.109 10.734 -3.857 1 98.88 85 LEU A CA 1
ATOM 653 C C . LEU A 1 85 ? 2.91 9.828 -3.619 1 98.88 85 LEU A C 1
ATOM 655 O O . LEU A 1 85 ? 2.109 9.602 -4.531 1 98.88 85 LEU A O 1
ATOM 659 N N . THR A 1 86 ? 2.867 9.297 -2.453 1 98.88 86 THR A N 1
ATOM 660 C CA . THR A 1 86 ? 1.757 8.414 -2.117 1 98.88 86 THR A CA 1
ATOM 661 C C . THR A 1 86 ? 1.294 8.648 -0.682 1 98.88 86 THR A C 1
ATOM 663 O O . THR A 1 86 ? 2.117 8.805 0.224 1 98.88 86 THR A O 1
ATOM 666 N N . MET A 1 87 ? 0.019 8.695 -0.463 1 98.88 87 MET A N 1
ATOM 667 C CA . MET A 1 87 ? -0.696 8.648 0.809 1 98.88 87 MET A CA 1
ATOM 668 C C . MET A 1 87 ? -1.989 7.852 0.677 1 98.88 87 MET A C 1
ATOM 670 O O . MET A 1 87 ? -3.061 8.43 0.478 1 98.88 87 MET A O 1
ATOM 674 N N . TYR A 1 88 ? -1.884 6.602 0.822 1 98.94 88 TYR A N 1
ATOM 675 C CA . TYR A 1 88 ? -2.992 5.676 0.606 1 98.94 88 TYR A CA 1
ATOM 676 C C . TYR A 1 88 ? -3.35 4.941 1.893 1 98.94 88 TYR A C 1
ATOM 678 O O . TYR A 1 88 ? -2.619 4.051 2.328 1 98.94 88 TYR A O 1
ATOM 686 N N . ALA A 1 89 ? -4.473 5.363 2.41 1 98.94 89 ALA A N 1
ATOM 687 C CA . ALA A 1 89 ? -4.891 4.875 3.721 1 98.94 89 ALA A CA 1
ATOM 688 C C . ALA A 1 89 ? -6.004 3.84 3.592 1 98.94 89 ALA A C 1
ATOM 690 O O . ALA A 1 89 ? -6.984 4.055 2.873 1 98.94 89 ALA A O 1
ATOM 691 N N . VAL A 1 90 ? -5.816 2.74 4.32 1 98.94 90 VAL A N 1
ATOM 692 C CA . VAL A 1 90 ? -6.797 1.659 4.312 1 98.94 90 VAL A CA 1
ATOM 693 C C . VAL A 1 90 ? -7.07 1.198 5.742 1 98.94 90 VAL A C 1
ATOM 695 O O . VAL A 1 90 ? -6.199 1.288 6.605 1 98.94 90 VAL A O 1
ATOM 698 N N . ALA A 1 91 ? -8.312 0.75 5.93 1 98.94 91 ALA A N 1
ATOM 699 C CA . ALA A 1 91 ? -8.719 0.162 7.203 1 98.94 91 ALA A CA 1
ATOM 700 C C . ALA A 1 91 ? -9.055 -1.316 7.039 1 98.94 91 ALA A C 1
ATOM 702 O O . ALA A 1 91 ? -9.656 -1.715 6.039 1 98.94 91 ALA A O 1
ATOM 703 N N . GLU A 1 92 ? -8.688 -2.127 8.102 1 98.94 92 GLU A N 1
ATOM 704 C CA . GLU A 1 92 ? -9.055 -3.537 8.062 1 98.94 92 GLU A CA 1
ATOM 705 C C . GLU A 1 92 ? -10.57 -3.709 8.055 1 98.94 92 GLU A C 1
ATOM 707 O O . GLU A 1 92 ? -11.281 -3.066 8.836 1 98.94 92 GLU A O 1
ATOM 712 N N . LYS A 1 93 ? -11.039 -4.559 7.184 1 98.81 93 LYS A N 1
ATOM 713 C CA . LYS A 1 93 ? -12.477 -4.809 7.148 1 98.81 93 LYS A CA 1
ATOM 714 C C . LYS A 1 93 ? -12.953 -5.453 8.445 1 98.81 93 LYS A C 1
ATOM 716 O O . LYS A 1 93 ? -14.062 -5.172 8.914 1 98.81 93 LYS A O 1
ATOM 721 N N . ASP A 1 94 ? -12.102 -6.25 9.078 1 98.44 94 ASP A N 1
ATOM 722 C CA . ASP A 1 94 ? -12.484 -6.98 10.273 1 98.44 94 ASP A CA 1
ATOM 723 C C . ASP A 1 94 ? -12.352 -6.105 11.523 1 98.44 94 ASP A C 1
ATOM 725 O O . ASP A 1 94 ? -12.906 -6.422 12.57 1 98.44 94 ASP A O 1
ATOM 729 N N . ASN A 1 95 ? -11.602 -5.078 11.492 1 98.75 95 ASN A N 1
ATOM 730 C CA . ASN A 1 95 ? -11.422 -4.113 12.57 1 98.75 95 ASN A CA 1
ATOM 731 C C . ASN A 1 95 ? -11.055 -2.73 12.031 1 98.75 95 ASN A C 1
ATOM 733 O O . ASN A 1 95 ? -9.875 -2.404 11.891 1 98.75 95 ASN A O 1
ATOM 737 N N . ALA A 1 96 ? -12.031 -1.917 11.867 1 98.81 96 ALA A N 1
ATOM 738 C CA . ALA A 1 96 ? -11.875 -0.632 11.188 1 98.81 96 ALA A CA 1
ATOM 739 C C . ALA A 1 96 ? -10.961 0.3 11.977 1 98.81 96 ALA A C 1
ATOM 741 O O . ALA A 1 96 ? -10.5 1.316 11.445 1 98.81 96 ALA A O 1
ATOM 742 N N . CYS A 1 97 ? -10.703 -0.017 13.219 1 98.94 97 CYS A N 1
ATOM 743 C CA . CYS A 1 97 ? -9.859 0.839 14.039 1 98.94 97 CYS A CA 1
ATOM 744 C C . CYS A 1 97 ? -8.383 0.619 13.727 1 98.94 97 CYS A C 1
ATOM 746 O O . CYS A 1 97 ? -7.523 1.348 14.227 1 98.94 97 CYS A O 1
ATOM 748 N N . ARG A 1 98 ? -8.07 -0.383 12.945 1 98.94 98 ARG A N 1
ATOM 749 C CA . ARG A 1 98 ? -6.711 -0.646 12.492 1 98.94 98 ARG A CA 1
ATOM 750 C C . ARG A 1 98 ? -6.5 -0.138 11.07 1 98.94 98 ARG A C 1
ATOM 752 O O . ARG A 1 98 ? -7.055 -0.695 10.117 1 98.94 98 ARG A O 1
ATOM 759 N N . ILE A 1 99 ? -5.695 0.937 11.031 1 98.94 99 ILE A N 1
ATOM 760 C CA . ILE A 1 99 ? -5.492 1.667 9.781 1 98.94 99 ILE A CA 1
ATOM 761 C C . ILE A 1 99 ? -4.027 1.569 9.359 1 98.94 99 ILE A C 1
ATOM 763 O O . ILE A 1 99 ? -3.125 1.686 10.195 1 98.94 99 ILE A O 1
ATOM 767 N N . THR A 1 100 ? -3.801 1.271 8.102 1 99 100 THR A N 1
ATOM 768 C CA . THR A 1 100 ? -2.475 1.307 7.5 1 99 100 THR A CA 1
ATOM 769 C C . THR A 1 100 ? -2.416 2.348 6.383 1 99 100 THR A C 1
ATOM 771 O O . THR A 1 100 ? -3.328 2.432 5.559 1 99 100 THR A O 1
ATOM 774 N N . ILE A 1 101 ? -1.392 3.178 6.406 1 99 101 ILE A N 1
ATOM 775 C CA . ILE A 1 101 ? -1.162 4.164 5.359 1 99 101 ILE A CA 1
ATOM 776 C C . ILE A 1 101 ? 0.129 3.834 4.613 1 99 101 ILE A C 1
ATOM 778 O O . ILE A 1 101 ? 1.198 3.744 5.219 1 99 101 ILE A O 1
ATOM 782 N N . LEU A 1 102 ? 0.024 3.562 3.309 1 99 102 LEU A N 1
ATOM 783 C CA . LEU A 1 102 ? 1.207 3.568 2.455 1 99 102 LEU A CA 1
ATOM 784 C C . LEU A 1 102 ? 1.619 4.996 2.107 1 99 102 LEU A C 1
ATOM 786 O O . LEU A 1 102 ? 0.857 5.73 1.477 1 99 102 LEU A O 1
ATOM 790 N N . GLU A 1 103 ? 2.816 5.328 2.52 1 98.94 103 GLU A N 1
ATOM 791 C CA . GLU A 1 103 ? 3.379 6.656 2.303 1 98.94 103 GLU A CA 1
ATOM 792 C C . GLU A 1 103 ? 4.695 6.578 1.532 1 98.94 103 GLU A C 1
ATOM 794 O O . GLU A 1 103 ? 5.586 5.805 1.893 1 98.94 103 GLU A O 1
ATOM 799 N N . THR A 1 104 ? 4.754 7.406 0.498 1 98.94 104 THR A N 1
ATOM 800 C CA . THR A 1 104 ? 6.047 7.516 -0.171 1 98.94 104 THR A CA 1
ATOM 801 C C . THR A 1 104 ? 6.41 8.977 -0.405 1 98.94 104 THR A C 1
ATOM 803 O O . THR A 1 104 ? 5.547 9.797 -0.736 1 98.94 104 THR A O 1
ATOM 806 N N . TYR A 1 105 ? 7.641 9.227 -0.152 1 98.94 105 TYR A N 1
ATOM 807 C CA . TYR A 1 105 ? 8.203 10.562 -0.302 1 98.94 105 TYR A CA 1
ATOM 808 C C . TYR A 1 105 ? 9.398 10.547 -1.255 1 98.94 105 TYR A C 1
ATOM 810 O O . TYR A 1 105 ? 10.219 9.633 -1.216 1 98.94 105 TYR A O 1
ATOM 818 N N . ALA A 1 106 ? 9.531 11.594 -1.967 1 98.88 106 ALA A N 1
ATOM 819 C CA . ALA A 1 106 ? 10.531 11.656 -3.027 1 98.88 106 ALA A CA 1
ATOM 820 C C . ALA A 1 106 ? 11.945 11.672 -2.447 1 98.88 106 ALA A C 1
ATOM 822 O O . ALA A 1 106 ? 12.898 11.281 -3.117 1 98.88 106 ALA A O 1
ATOM 823 N N . SER A 1 107 ? 12.039 12.234 -1.239 1 98.88 107 SER A N 1
ATOM 824 C CA . SER A 1 107 ? 13.328 12.391 -0.571 1 98.88 107 SER A CA 1
ATOM 825 C C . SER A 1 107 ? 13.148 12.609 0.927 1 98.88 107 SER A C 1
ATOM 827 O O . SER A 1 107 ? 12.031 12.836 1.398 1 98.88 107 SER A O 1
ATOM 829 N N . GLN A 1 108 ? 14.266 12.523 1.62 1 98.81 108 GLN A N 1
ATOM 830 C CA . GLN A 1 108 ? 14.258 12.898 3.029 1 98.81 108 GLN A CA 1
ATOM 831 C C . GLN A 1 108 ? 13.828 14.352 3.205 1 98.81 108 GLN A C 1
ATOM 833 O O . GLN A 1 108 ? 13.086 14.68 4.133 1 98.81 108 GLN A O 1
ATOM 838 N N . LYS A 1 109 ? 14.312 15.148 2.32 1 98.88 109 LYS A N 1
ATOM 839 C CA . LYS A 1 109 ? 13.938 16.562 2.359 1 98.88 109 LYS A CA 1
ATOM 840 C C . LYS A 1 109 ? 12.43 16.734 2.17 1 98.88 109 LYS A C 1
ATOM 842 O O . LYS A 1 109 ? 11.805 17.547 2.855 1 98.88 109 LYS A O 1
ATOM 847 N N . ALA A 1 110 ? 11.852 16.016 1.255 1 98.94 110 ALA A N 1
ATOM 848 C CA . ALA A 1 110 ? 10.414 16.078 1.013 1 98.94 110 ALA A CA 1
ATOM 849 C C . ALA A 1 110 ? 9.633 15.664 2.26 1 98.94 110 ALA A C 1
ATOM 851 O O . ALA A 1 110 ? 8.633 16.297 2.605 1 98.94 110 ALA A O 1
ATOM 852 N N . TYR A 1 111 ? 10.109 14.688 2.916 1 98.94 111 TYR A N 1
ATOM 853 C CA . TYR A 1 111 ? 9.461 14.234 4.141 1 98.94 111 TYR A CA 1
ATOM 854 C C . TYR A 1 111 ? 9.516 15.305 5.219 1 98.94 111 TYR A C 1
ATOM 856 O O . TYR A 1 111 ? 8.508 15.602 5.863 1 98.94 111 TYR A O 1
ATOM 864 N N . LYS A 1 112 ? 10.664 15.828 5.379 1 98.88 112 LYS A N 1
ATOM 865 C CA . LYS A 1 112 ? 10.82 16.875 6.383 1 98.88 112 LYS A CA 1
ATOM 866 C C . LYS A 1 112 ? 9.906 18.062 6.09 1 98.88 112 LYS A C 1
ATOM 868 O O . LYS A 1 112 ? 9.312 18.625 7.004 1 98.88 112 LYS A O 1
ATOM 873 N N . SER A 1 113 ? 9.812 18.422 4.871 1 98.88 113 SER A N 1
ATOM 874 C CA . SER A 1 113 ? 8.898 19.484 4.473 1 98.88 113 SER A CA 1
ATOM 875 C C . SER A 1 113 ? 7.449 19.125 4.785 1 98.88 113 SER A C 1
ATOM 877 O O . SER A 1 113 ? 6.684 19.953 5.266 1 98.88 113 SER A O 1
ATOM 879 N N . HIS A 1 114 ? 7.047 17.922 4.527 1 98.94 114 HIS A N 1
ATOM 880 C CA . HIS A 1 114 ? 5.691 17.453 4.77 1 98.94 114 HIS A CA 1
ATOM 881 C C . HIS A 1 114 ? 5.324 17.562 6.246 1 98.94 114 HIS A C 1
ATOM 883 O O . HIS A 1 114 ? 4.27 18.094 6.59 1 98.94 114 HIS A O 1
ATOM 889 N N . ILE A 1 115 ? 6.207 17.062 7.133 1 98.81 115 ILE A N 1
ATOM 890 C CA . ILE A 1 115 ? 5.828 17.016 8.539 1 98.81 115 ILE A CA 1
ATOM 891 C C . ILE A 1 115 ? 5.898 18.406 9.148 1 98.81 115 ILE A C 1
ATOM 893 O O . ILE A 1 115 ? 5.402 18.641 10.25 1 98.81 115 ILE A O 1
ATOM 897 N N . ALA A 1 116 ? 6.504 19.375 8.445 1 98.81 116 ALA A N 1
ATOM 898 C CA . ALA A 1 116 ? 6.566 20.766 8.891 1 98.81 116 ALA A CA 1
ATOM 899 C C . ALA A 1 116 ? 5.375 21.562 8.375 1 98.81 116 ALA A C 1
ATOM 901 O O . ALA A 1 116 ? 5.137 22.688 8.82 1 98.81 116 ALA A O 1
ATOM 902 N N . SER A 1 117 ? 4.633 21 7.488 1 98.88 117 SER A N 1
ATOM 903 C CA . SER A 1 117 ? 3.529 21.734 6.871 1 98.88 117 SER A CA 1
ATOM 904 C C . SER A 1 117 ? 2.416 22.016 7.875 1 98.88 117 SER A C 1
ATOM 906 O O . SER A 1 117 ? 2.26 21.281 8.852 1 98.88 117 SER A O 1
ATOM 908 N N . ALA A 1 118 ? 1.599 23.047 7.602 1 98.81 118 ALA A N 1
ATOM 909 C CA . ALA A 1 118 ? 0.494 23.422 8.477 1 98.81 118 ALA A CA 1
ATOM 910 C C . ALA A 1 118 ? -0.56 22.328 8.547 1 98.81 118 ALA A C 1
ATOM 912 O O . ALA A 1 118 ? -1.104 22.047 9.609 1 98.81 118 ALA A O 1
ATOM 913 N N . HIS A 1 119 ? -0.877 21.734 7.375 1 98.81 119 HIS A N 1
ATOM 914 C CA . HIS A 1 119 ? -1.924 20.719 7.359 1 98.81 119 HIS A CA 1
ATOM 915 C C . HIS A 1 119 ? -1.48 19.453 8.094 1 98.81 119 HIS A C 1
ATOM 917 O O . HIS A 1 119 ? -2.287 18.812 8.766 1 98.81 119 HIS A O 1
ATOM 923 N N . PHE A 1 120 ? -0.231 19.094 8.039 1 98.94 120 PHE A N 1
ATOM 924 C CA . PHE A 1 120 ? 0.225 17.953 8.812 1 98.94 120 PHE A CA 1
ATOM 925 C C . PHE A 1 120 ? 0.217 18.25 10.305 1 98.94 120 PHE A C 1
ATOM 927 O O . PHE A 1 120 ? -0.206 17.422 11.109 1 98.94 120 PHE A O 1
ATOM 934 N N . GLN A 1 121 ? 0.692 19.422 10.602 1 98.88 121 GLN A N 1
ATOM 935 C CA . GLN A 1 121 ? 0.703 19.812 12.008 1 98.88 121 GLN A CA 1
ATOM 936 C C . GLN A 1 121 ? -0.71 19.812 12.586 1 98.88 121 GLN A C 1
ATOM 938 O O . GLN A 1 121 ? -0.926 19.391 13.719 1 98.88 121 GLN A O 1
ATOM 943 N N . LYS A 1 122 ? -1.61 20.281 11.852 1 98.88 122 LYS A N 1
ATOM 944 C CA . LYS A 1 122 ? -3.004 20.234 12.281 1 98.88 122 LYS A CA 1
ATOM 945 C C . LYS A 1 122 ? -3.455 18.797 12.531 1 98.88 122 LYS A C 1
ATOM 947 O O . LYS A 1 122 ? -4.023 18.5 13.578 1 98.88 122 LYS A O 1
ATOM 952 N N . TYR A 1 123 ? -3.207 17.922 11.578 1 98.88 123 TYR A N 1
ATOM 953 C CA . TYR A 1 123 ? -3.539 16.516 11.703 1 98.88 123 TYR A CA 1
ATOM 954 C C . TYR A 1 123 ? -2.936 15.922 12.977 1 98.88 123 TYR A C 1
ATOM 956 O O . TYR A 1 123 ? -3.635 15.281 13.758 1 98.88 123 TYR A O 1
ATOM 964 N N . LYS A 1 124 ? -1.679 16.125 13.102 1 98.69 124 LYS A N 1
ATOM 965 C CA . LYS A 1 124 ? -0.956 15.57 14.234 1 98.69 124 LYS A CA 1
ATOM 966 C C . LYS A 1 124 ? -1.547 16.062 15.555 1 98.69 124 LYS A C 1
ATOM 968 O O . LYS A 1 124 ? -1.836 15.258 16.453 1 98.69 124 LYS A O 1
ATOM 973 N N . GLN A 1 125 ? -1.817 17.312 15.703 1 98.69 125 GLN A N 1
ATOM 974 C CA . GLN A 1 125 ? -2.311 17.906 16.938 1 98.69 125 GLN A CA 1
ATOM 975 C C . GLN A 1 125 ? -3.742 17.469 17.234 1 98.69 125 GLN A C 1
ATOM 977 O O . GLN A 1 125 ? -4.074 17.125 18.375 1 98.69 125 GLN A O 1
ATOM 982 N N . GLU A 1 126 ? -4.496 17.406 16.219 1 98.81 126 GLU A N 1
ATOM 983 C CA . GLU A 1 126 ? -5.922 17.141 16.422 1 98.81 126 GLU A CA 1
ATOM 984 C C . GLU A 1 126 ? -6.176 15.664 16.672 1 98.81 126 GLU A C 1
ATOM 986 O O . GLU A 1 126 ? -7.211 15.297 17.234 1 98.81 126 GLU A O 1
ATOM 991 N N . THR A 1 127 ? -5.238 14.805 16.281 1 98.88 127 THR A N 1
ATOM 992 C CA . THR A 1 127 ? -5.57 13.383 16.328 1 98.88 127 THR A CA 1
ATOM 993 C C . THR A 1 127 ? -4.758 12.68 17.406 1 98.88 127 THR A C 1
ATOM 995 O O . THR A 1 127 ? -4.977 11.5 17.703 1 98.88 127 THR A O 1
ATOM 998 N N . LEU A 1 128 ? -3.902 13.375 18.062 1 98.69 128 LEU A N 1
ATOM 999 C CA . LEU A 1 128 ? -2.994 12.766 19.031 1 98.69 128 LEU A CA 1
ATOM 1000 C C . LEU A 1 128 ? -3.768 11.969 20.062 1 98.69 128 LEU A C 1
ATOM 1002 O O . LEU A 1 128 ? -3.396 10.836 20.391 1 98.69 128 LEU A O 1
ATOM 1006 N N . HIS A 1 129 ? -4.832 12.453 20.594 1 98.81 129 HIS A N 1
ATOM 1007 C CA . HIS A 1 129 ? -5.605 11.82 21.656 1 98.81 129 HIS A CA 1
ATOM 1008 C C . HIS A 1 129 ? -6.445 10.664 21.109 1 98.81 129 HIS A C 1
ATOM 1010 O O . HIS A 1 129 ? -6.977 9.867 21.891 1 98.81 129 HIS A O 1
ATOM 1016 N N . MET A 1 130 ? -6.621 10.586 19.812 1 98.94 130 MET A N 1
ATOM 1017 C CA . MET A 1 130 ? -7.469 9.578 19.172 1 98.94 130 MET A CA 1
ATOM 1018 C C . MET A 1 130 ? -6.691 8.289 18.922 1 98.94 130 MET A C 1
ATOM 1020 O O . MET A 1 130 ? -7.289 7.23 18.719 1 98.94 130 MET A O 1
ATOM 1024 N N . VAL A 1 131 ? -5.344 8.375 18.906 1 98.94 131 VAL A N 1
ATOM 1025 C CA . VAL A 1 131 ? -4.473 7.289 18.453 1 98.94 131 VAL A CA 1
ATOM 1026 C C . VAL A 1 131 ? -4.039 6.457 19.656 1 98.94 131 VAL A C 1
ATOM 1028 O O . VAL A 1 131 ? -3.439 6.98 20.609 1 98.94 131 VAL A O 1
ATOM 1031 N N . LYS A 1 132 ? -4.371 5.227 19.578 1 98.88 132 LYS A N 1
ATOM 1032 C CA . LYS A 1 132 ? -4.027 4.262 20.609 1 98.88 132 LYS A CA 1
ATOM 1033 C C . LYS A 1 132 ? -2.615 3.721 20.422 1 98.88 132 LYS A C 1
ATOM 1035 O O . LYS A 1 132 ? -1.895 3.484 21.391 1 98.88 132 LYS A O 1
ATOM 1040 N N . ALA A 1 133 ? -2.248 3.475 19.234 1 98.88 133 ALA A N 1
ATOM 1041 C CA . ALA A 1 133 ? -0.93 2.959 18.875 1 98.88 133 ALA A CA 1
ATOM 1042 C C . ALA A 1 133 ? -0.521 3.426 17.484 1 98.88 133 ALA A C 1
ATOM 1044 O O . ALA A 1 133 ? -1.371 3.596 16.609 1 98.88 133 ALA A O 1
ATOM 1045 N N . LEU A 1 134 ? 0.782 3.627 17.312 1 98.81 134 LEU A N 1
ATOM 1046 C CA . LEU A 1 134 ? 1.37 4.031 16.047 1 98.81 134 LEU A CA 1
ATOM 1047 C C . LEU A 1 134 ? 2.707 3.334 15.82 1 98.81 134 LEU A C 1
ATOM 1049 O O . LEU A 1 134 ? 3.586 3.369 16.688 1 98.81 134 LEU A O 1
ATOM 1053 N N . VAL A 1 135 ? 2.793 2.652 14.719 1 98.75 135 VAL A N 1
ATOM 1054 C CA . VAL A 1 135 ? 4.059 2.082 14.273 1 98.75 135 VAL A CA 1
ATOM 1055 C C . VAL A 1 135 ? 4.422 2.65 12.898 1 98.75 135 VAL A C 1
ATOM 1057 O O . VAL A 1 135 ? 3.65 2.535 11.945 1 98.75 135 VAL A O 1
ATOM 1060 N N . LEU A 1 136 ? 5.512 3.334 12.836 1 98.81 136 LEU A N 1
ATOM 1061 C CA . LEU A 1 136 ? 6.086 3.762 11.562 1 98.81 136 LEU A CA 1
ATOM 1062 C C . LEU A 1 136 ? 7.102 2.744 11.062 1 98.81 136 LEU A C 1
ATOM 1064 O O . LEU A 1 136 ? 8.164 2.564 11.664 1 98.81 136 LEU A O 1
ATOM 1068 N N . SER A 1 137 ? 6.781 2.098 10.016 1 98.88 137 SER A N 1
ATOM 1069 C CA . SER A 1 137 ? 7.645 1.045 9.484 1 98.88 137 SER A CA 1
ATOM 1070 C C . SER A 1 137 ? 8.219 1.432 8.125 1 98.88 137 SER A C 1
ATOM 1072 O O . SER A 1 137 ? 7.5 1.448 7.125 1 98.88 137 SER A O 1
ATOM 1074 N N . ASP A 1 138 ? 9.531 1.729 8.07 1 98.94 138 ASP A N 1
ATOM 1075 C CA . ASP A 1 138 ? 10.188 2.008 6.797 1 98.94 138 ASP A CA 1
ATOM 1076 C C . ASP A 1 138 ? 10.328 0.736 5.965 1 98.94 138 ASP A C 1
ATOM 1078 O O . ASP A 1 138 ? 10.664 -0.325 6.492 1 98.94 138 ASP A O 1
ATOM 1082 N N . GLN A 1 139 ? 10.109 0.929 4.703 1 98.94 139 GLN A N 1
ATOM 1083 C CA . GLN A 1 139 ? 10.016 -0.222 3.811 1 98.94 139 GLN A CA 1
ATOM 1084 C C . GLN A 1 139 ? 11 -0.099 2.65 1 98.94 139 GLN A C 1
ATOM 1086 O O . GLN A 1 139 ? 11.445 1.003 2.32 1 98.94 139 GLN A O 1
ATOM 1091 N N . THR A 1 140 ? 11.297 -1.248 2.084 1 98.81 140 THR A N 1
ATOM 1092 C CA . THR A 1 140 ? 12 -1.351 0.814 1 98.81 140 THR A CA 1
ATOM 1093 C C . THR A 1 140 ? 11.133 -2.041 -0.235 1 98.81 140 THR A C 1
ATOM 1095 O O . THR A 1 140 ? 10.719 -3.186 -0.048 1 98.81 140 THR A O 1
ATOM 1098 N N . PRO A 1 141 ? 10.836 -1.357 -1.351 1 98.88 141 PRO A N 1
ATOM 1099 C CA . PRO A 1 141 ? 10.141 -2.076 -2.42 1 98.88 141 PRO A CA 1
ATOM 1100 C C . PRO A 1 141 ? 10.922 -3.289 -2.922 1 98.88 141 PRO A C 1
ATOM 1102 O O . PRO A 1 141 ? 12.141 -3.223 -3.076 1 98.88 141 PRO A O 1
ATOM 1105 N N . LEU A 1 142 ? 10.234 -4.395 -3.178 1 98.88 142 LEU A N 1
ATOM 1106 C CA . LEU A 1 142 ? 10.914 -5.59 -3.658 1 98.88 142 LEU A CA 1
ATOM 1107 C C . LEU A 1 142 ? 11.414 -5.398 -5.086 1 98.88 142 LEU A C 1
ATOM 1109 O O . LEU A 1 142 ? 12.43 -5.973 -5.473 1 98.88 142 LEU A O 1
ATOM 1113 N N . ASN A 1 143 ? 10.672 -4.656 -5.855 1 98.56 143 ASN A N 1
ATOM 1114 C CA . ASN A 1 143 ? 10.945 -4.426 -7.27 1 98.56 143 ASN A CA 1
ATOM 1115 C C . ASN A 1 143 ? 11.07 -2.936 -7.578 1 98.56 143 ASN A C 1
ATOM 1117 O O . ASN A 1 143 ? 10.07 -2.223 -7.633 1 98.56 143 ASN A O 1
ATOM 1121 N N . PRO A 1 144 ? 12.227 -2.488 -7.844 1 95.88 144 PRO A N 1
ATOM 1122 C CA . PRO A 1 144 ? 12.43 -1.059 -8.094 1 95.88 144 PRO A CA 1
ATOM 1123 C C . PRO A 1 144 ? 11.742 -0.576 -9.367 1 95.88 144 PRO A C 1
ATOM 1125 O O . PRO A 1 144 ? 11.539 0.627 -9.547 1 95.88 144 PRO A O 1
ATOM 1128 N N . SER A 1 145 ? 11.391 -1.465 -10.234 1 96.88 145 SER A N 1
ATOM 1129 C CA . SER A 1 145 ? 10.711 -1.085 -11.469 1 96.88 145 SER A CA 1
ATOM 1130 C C . SER A 1 145 ? 9.211 -0.931 -11.242 1 96.88 145 SER A C 1
ATOM 1132 O O . SER A 1 145 ? 8.492 -0.457 -12.133 1 96.88 145 SER A O 1
ATOM 1134 N N . ASN A 1 146 ? 8.773 -1.38 -10.125 1 97.94 146 ASN A N 1
ATOM 1135 C CA . ASN A 1 146 ? 7.363 -1.279 -9.766 1 97.94 146 ASN A CA 1
ATOM 1136 C C . ASN A 1 146 ? 7.02 0.11 -9.234 1 97.94 146 ASN A C 1
ATOM 1138 O O . ASN A 1 146 ? 7.508 0.517 -8.18 1 97.94 146 ASN A O 1
ATOM 1142 N N . SER A 1 147 ? 6.148 0.801 -9.969 1 96.5 147 SER A N 1
ATOM 1143 C CA . SER A 1 147 ? 5.879 2.199 -9.648 1 96.5 147 SER A CA 1
ATOM 1144 C C . SER A 1 147 ? 4.395 2.436 -9.406 1 96.5 147 SER A C 1
ATOM 1146 O O . SER A 1 147 ? 3.549 1.887 -10.117 1 96.5 147 SER A O 1
ATOM 1148 N N . ILE A 1 148 ? 4.195 3.287 -8.406 1 98 148 ILE A N 1
ATOM 1149 C CA . ILE A 1 148 ? 2.83 3.688 -8.086 1 98 148 ILE A CA 1
ATOM 1150 C C . ILE A 1 148 ? 2.656 5.184 -8.352 1 98 148 ILE A C 1
ATOM 1152 O O . ILE A 1 148 ? 3.51 5.988 -7.977 1 98 148 ILE A O 1
ATOM 1156 N N . THR A 1 149 ? 1.598 5.504 -9.008 1 97.31 149 THR A N 1
ATOM 1157 C CA . THR A 1 149 ? 1.102 6.875 -9.07 1 97.31 149 THR A CA 1
ATOM 1158 C C . THR A 1 149 ? -0.19 7.02 -8.273 1 97.31 149 THR A C 1
ATOM 1160 O O . THR A 1 149 ? -1.116 6.219 -8.43 1 97.31 149 THR A O 1
ATOM 1163 N N . ASN A 1 150 ? -0.202 8.008 -7.434 1 98.5 150 ASN A N 1
ATOM 1164 C CA . ASN A 1 150 ? -1.343 8.211 -6.551 1 98.5 150 ASN A CA 1
ATOM 1165 C C . ASN A 1 150 ? -2.002 9.57 -6.793 1 98.5 150 ASN A C 1
ATOM 1167 O O . ASN A 1 150 ? -1.356 10.609 -6.66 1 98.5 150 ASN A O 1
ATOM 1171 N N . ILE A 1 151 ? -3.322 9.555 -7.121 1 97.06 151 ILE A N 1
ATOM 1172 C CA . ILE A 1 151 ? -4.023 10.805 -7.402 1 97.06 151 ILE A CA 1
ATOM 1173 C C . ILE A 1 151 ? -5.355 10.828 -6.652 1 97.06 151 ILE A C 1
ATOM 1175 O O . ILE A 1 151 ? -5.855 9.781 -6.23 1 97.06 151 ILE A O 1
ATOM 1179 N N . ILE A 1 152 ? -5.82 12.047 -6.492 1 97.5 152 ILE A N 1
ATOM 1180 C CA . ILE A 1 152 ? -7.188 12.258 -6.027 1 97.5 152 ILE A CA 1
ATOM 1181 C C . ILE A 1 152 ? -8.086 12.602 -7.215 1 97.5 152 ILE A C 1
ATOM 1183 O O . ILE A 1 152 ? -7.844 13.578 -7.922 1 97.5 152 ILE A O 1
ATOM 1187 N N . LYS A 1 153 ? -9.086 11.852 -7.352 1 92.81 153 LYS A N 1
ATOM 1188 C CA . LYS A 1 153 ? -10.016 12.055 -8.461 1 92.81 153 LYS A CA 1
ATOM 1189 C C . LYS A 1 153 ? -10.984 13.195 -8.156 1 92.81 153 LYS A C 1
ATOM 1191 O O . LYS A 1 153 ? -11.289 13.469 -6.996 1 92.81 153 LYS A O 1
ATOM 1196 N N . MET B 1 1 ? -13.023 -13.688 -100.938 1 30.31 1 MET B N 1
ATOM 1197 C CA . MET B 1 1 ? -13.172 -13.859 -99.5 1 30.31 1 MET B CA 1
ATOM 1198 C C . MET B 1 1 ? -12.227 -12.93 -98.75 1 30.31 1 MET B C 1
ATOM 1200 O O . MET B 1 1 ? -11.023 -13.18 -98.688 1 30.31 1 MET B O 1
ATOM 1204 N N . LYS B 1 2 ? -12.547 -11.578 -98.875 1 26.09 2 LYS B N 1
ATOM 1205 C CA . LYS B 1 2 ? -11.898 -10.289 -98.688 1 26.09 2 LYS B CA 1
ATOM 1206 C C . LYS B 1 2 ? -11.508 -10.102 -97.188 1 26.09 2 LYS B C 1
ATOM 1208 O O . LYS B 1 2 ? -12.367 -10.164 -96.312 1 26.09 2 LYS B O 1
ATOM 1213 N N . ARG B 1 3 ? -10.172 -10.266 -96.812 1 28.69 3 ARG B N 1
ATOM 1214 C CA . ARG B 1 3 ? -9.211 -10.242 -95.75 1 28.69 3 ARG B CA 1
ATOM 1215 C C . ARG B 1 3 ? -9.109 -8.852 -95.125 1 28.69 3 ARG B C 1
ATOM 1217 O O . ARG B 1 3 ? -8.227 -8.07 -95.5 1 28.69 3 ARG B O 1
ATOM 1224 N N . THR B 1 4 ? -10.406 -8.148 -95.125 1 27.56 4 THR B N 1
ATOM 1225 C CA . THR B 1 4 ? -10.227 -6.758 -94.75 1 27.56 4 THR B CA 1
ATOM 1226 C C . THR B 1 4 ? -9.453 -6.652 -93.438 1 27.56 4 THR B C 1
ATOM 1228 O O . THR B 1 4 ? -9.844 -7.242 -92.438 1 27.56 4 THR B O 1
ATOM 1231 N N . ILE B 1 5 ? -8.281 -6.039 -93.562 1 27.45 5 ILE B N 1
ATOM 1232 C CA . ILE B 1 5 ? -7.035 -5.777 -92.812 1 27.45 5 ILE B CA 1
ATOM 1233 C C . ILE B 1 5 ? -7.34 -5.141 -91.5 1 27.45 5 ILE B C 1
ATOM 1235 O O . ILE B 1 5 ? -6.918 -5.648 -90.438 1 27.45 5 ILE B O 1
ATOM 1239 N N . ALA B 1 6 ? -7.129 -3.85 -91.312 1 24.16 6 ALA B N 1
ATOM 1240 C CA . ALA B 1 6 ? -5.953 -3.229 -90.75 1 24.16 6 ALA B CA 1
ATOM 1241 C C . ALA B 1 6 ? -6.27 -2.682 -89.375 1 24.16 6 ALA B C 1
ATOM 1243 O O . ALA B 1 6 ? -5.512 -2.9 -88.375 1 24.16 6 ALA B O 1
ATOM 1244 N N . GLY B 1 7 ? -6.953 -1.493 -89.25 1 23.05 7 GLY B N 1
ATOM 1245 C CA . GLY B 1 7 ? -6.297 -0.35 -88.625 1 23.05 7 GLY B CA 1
ATOM 1246 C C . GLY B 1 7 ? -6.508 -0.269 -87.125 1 23.05 7 GLY B C 1
ATOM 1247 O O . GLY B 1 7 ? -7.641 -0.375 -86.625 1 23.05 7 GLY B O 1
ATOM 1248 N N . MET B 1 8 ? -5.449 -0.477 -86.188 1 25.38 8 MET B N 1
ATOM 1249 C CA . MET B 1 8 ? -5.164 -0.673 -84.75 1 25.38 8 MET B CA 1
ATOM 1250 C C . MET B 1 8 ? -5.449 0.599 -83.938 1 25.38 8 MET B C 1
ATOM 1252 O O . MET B 1 8 ? -5.172 0.662 -82.75 1 25.38 8 MET B O 1
ATOM 1256 N N . ALA B 1 9 ? -5.992 1.793 -84.625 1 25.31 9 ALA B N 1
ATOM 1257 C CA . ALA B 1 9 ? -5.457 2.947 -83.875 1 25.31 9 ALA B CA 1
ATOM 1258 C C . ALA B 1 9 ? -5.93 2.965 -82.438 1 25.31 9 ALA B C 1
ATOM 1260 O O . ALA B 1 9 ? -7.066 2.59 -82.188 1 25.31 9 ALA B O 1
ATOM 1261 N N . PHE B 1 10 ? -4.98 3.234 -81.438 1 27.02 10 PHE B N 1
ATOM 1262 C CA . PHE B 1 10 ? -4.668 3.244 -80 1 27.02 10 PHE B CA 1
ATOM 1263 C C . PHE B 1 10 ? -5.395 4.383 -79.312 1 27.02 10 PHE B C 1
ATOM 1265 O O . PHE B 1 10 ? -4.832 5.465 -79.125 1 27.02 10 PHE B O 1
ATOM 1272 N N . SER B 1 11 ? -6.605 4.816 -79.875 1 23.2 11 SER B N 1
ATOM 1273 C CA . SER B 1 11 ? -6.812 6.176 -79.375 1 23.2 11 SER B CA 1
ATOM 1274 C C . SER B 1 11 ? -6.641 6.242 -77.875 1 23.2 11 SER B C 1
ATOM 1276 O O . SER B 1 11 ? -6.742 5.227 -77.188 1 23.2 11 SER B O 1
ATOM 1278 N N . LEU B 1 12 ? -6.504 7.609 -77.312 1 25.34 12 LEU B N 1
ATOM 1279 C CA . LEU B 1 12 ? -6.023 8.5 -76.312 1 25.34 12 LEU B CA 1
ATOM 1280 C C . LEU B 1 12 ? -6.711 8.211 -74.938 1 25.34 12 LEU B C 1
ATOM 1282 O O . LEU B 1 12 ? -7.773 7.586 -74.938 1 25.34 12 LEU B O 1
ATOM 1286 N N . ALA B 1 13 ? -6.43 9.117 -74.062 1 25.23 13 ALA B N 1
ATOM 1287 C CA . ALA B 1 13 ? -6.09 9.477 -72.688 1 25.23 13 ALA B CA 1
ATOM 1288 C C . ALA B 1 13 ? -7.344 9.68 -71.875 1 25.23 13 ALA B C 1
ATOM 1290 O O . ALA B 1 13 ? -8.133 10.602 -72.125 1 25.23 13 ALA B O 1
ATOM 1291 N N . CYS B 1 14 ? -8.078 8.523 -71.562 1 24.61 14 CYS B N 1
ATOM 1292 C CA . CYS B 1 14 ? -9.203 8.617 -70.625 1 24.61 14 CYS B CA 1
ATOM 1293 C C . CYS B 1 14 ? -8.852 9.484 -69.438 1 24.61 14 CYS B C 1
ATOM 1295 O O . CYS B 1 14 ? -7.973 9.133 -68.688 1 24.61 14 CYS B O 1
ATOM 1297 N N . LEU B 1 15 ? -8.836 10.867 -69.625 1 27.72 15 LEU B N 1
ATOM 1298 C CA . LEU B 1 15 ? -8.625 11.828 -68.562 1 27.72 15 LEU B CA 1
ATOM 1299 C C . LEU B 1 15 ? -9.531 11.508 -67.375 1 27.72 15 LEU B C 1
ATOM 1301 O O . LEU B 1 15 ? -10.727 11.797 -67.375 1 27.72 15 LEU B O 1
ATOM 1305 N N . MET B 1 16 ? -9.531 10.188 -66.938 1 27.22 16 MET B N 1
ATOM 1306 C CA . MET B 1 16 ? -10.344 9.953 -65.75 1 27.22 16 MET B CA 1
ATOM 1307 C C . MET B 1 16 ? -10.062 11.008 -64.688 1 27.22 16 MET B C 1
ATOM 1309 O O . MET B 1 16 ? -8.898 11.281 -64.375 1 27.22 16 MET B O 1
ATOM 1313 N N . ASN B 1 17 ? -10.797 12.195 -64.75 1 28.86 17 ASN B N 1
ATOM 1314 C CA . ASN B 1 17 ? -10.758 13.18 -63.688 1 28.86 17 ASN B CA 1
ATOM 1315 C C . ASN B 1 17 ? -10.867 12.516 -62.312 1 28.86 17 ASN B C 1
ATOM 1317 O O . ASN B 1 17 ? -11.883 11.898 -62 1 28.86 17 ASN B O 1
ATOM 1321 N N . LEU B 1 18 ? -9.766 11.938 -61.719 1 29.28 18 LEU B N 1
ATOM 1322 C CA . LEU B 1 18 ? -9.594 11.328 -60.406 1 29.28 18 LEU B CA 1
ATOM 132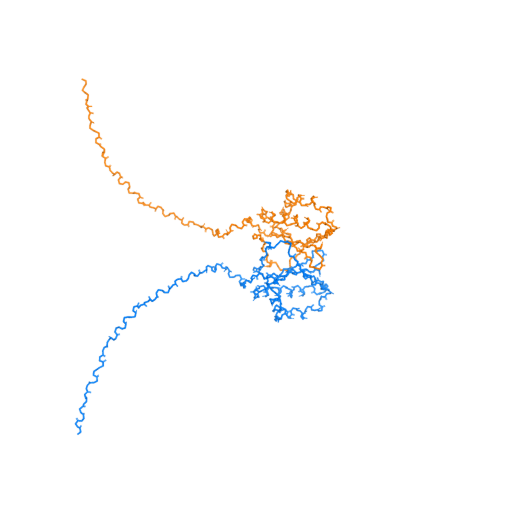3 C C . LEU B 1 18 ? -10.055 12.273 -59.312 1 29.28 18 LEU B C 1
ATOM 1325 O O . LEU B 1 18 ? -9.797 12.031 -58.125 1 29.28 18 LEU B O 1
ATOM 1329 N N . SER B 1 19 ? -10.586 13.5 -59.688 1 25.52 19 SER B N 1
ATOM 1330 C CA . SER B 1 19 ? -10.25 14.406 -58.594 1 25.52 19 SER B CA 1
ATOM 1331 C C . SER B 1 19 ? -10.844 13.93 -57.281 1 25.52 19 SER B C 1
ATOM 1333 O O . SER B 1 19 ? -10.312 14.227 -56.219 1 25.52 19 SER B O 1
ATOM 1335 N N . GLU B 1 20 ? -12.164 13.664 -57.281 1 29.34 20 GLU B N 1
ATOM 1336 C CA . GLU B 1 20 ? -12.703 14.164 -56 1 29.34 20 GLU B CA 1
ATOM 1337 C C . GLU B 1 20 ? -12.211 13.336 -54.844 1 29.34 20 GLU B C 1
ATOM 1339 O O . GLU B 1 20 ? -12.5 12.141 -54.75 1 29.34 20 GLU B O 1
ATOM 1344 N N . ALA B 1 21 ? -11.055 13.625 -54.188 1 24.28 21 ALA B N 1
ATOM 1345 C CA . ALA B 1 21 ? -10.602 13.094 -52.906 1 24.28 21 ALA B CA 1
ATOM 1346 C C . ALA B 1 21 ? -11.727 13.117 -51.875 1 24.28 21 ALA B C 1
ATOM 1348 O O . ALA B 1 21 ? -12.344 14.156 -51.625 1 24.28 21 ALA B O 1
ATOM 1349 N N . GLN B 1 22 ? -12.5 12.023 -51.781 1 27.64 22 GLN B N 1
ATOM 1350 C CA . GLN B 1 22 ? -13.344 11.844 -50.625 1 27.64 22 GLN B CA 1
ATOM 1351 C C . GLN B 1 22 ? -12.594 12.234 -49.344 1 27.64 22 GLN B C 1
ATOM 1353 O O . GLN B 1 22 ? -11.453 11.82 -49.125 1 27.64 22 GLN B O 1
ATOM 1358 N N . THR B 1 23 ? -12.891 13.414 -48.75 1 27.17 23 THR B N 1
ATOM 1359 C CA . THR B 1 23 ? -12.492 13.859 -47.438 1 27.17 23 THR B CA 1
ATOM 1360 C C . THR B 1 23 ? -12.609 12.719 -46.438 1 27.17 23 THR B C 1
ATOM 1362 O O . THR B 1 23 ? -13.695 12.18 -46.219 1 27.17 23 THR B O 1
ATOM 1365 N N . ILE B 1 24 ? -11.594 11.781 -46.438 1 26.09 24 ILE B N 1
ATOM 1366 C CA . ILE B 1 24 ? -11.469 10.867 -45.312 1 26.09 24 ILE B CA 1
ATOM 1367 C C . ILE B 1 24 ? -11.758 11.609 -44 1 26.09 24 ILE B C 1
ATOM 1369 O O . ILE B 1 24 ? -11.203 12.68 -43.75 1 26.09 24 ILE B O 1
ATOM 1373 N N . ASN B 1 25 ? -13.039 11.617 -43.594 1 25.56 25 ASN B N 1
ATOM 1374 C CA . ASN B 1 25 ? -13.406 11.984 -42.25 1 25.56 25 ASN B CA 1
ATOM 1375 C C . ASN B 1 25 ? -12.352 11.539 -41.219 1 25.56 25 ASN B C 1
ATOM 1377 O O . ASN B 1 25 ? -11.898 10.391 -41.25 1 25.56 25 ASN B O 1
ATOM 1381 N N . HIS B 1 26 ? -11.539 12.5 -40.75 1 26.8 26 HIS B N 1
ATOM 1382 C CA . HIS B 1 26 ? -10.641 12.492 -39.594 1 26.8 26 HIS B CA 1
ATOM 1383 C C . HIS B 1 26 ? -11.258 11.719 -38.438 1 26.8 26 HIS B C 1
ATOM 1385 O O . HIS B 1 26 ? -12.047 12.273 -37.656 1 26.8 26 HIS B O 1
ATOM 1391 N N . ASP B 1 27 ? -11.906 10.562 -38.656 1 25.69 27 ASP B N 1
ATOM 1392 C CA . ASP B 1 27 ? -12.281 9.977 -37.375 1 25.69 27 ASP B CA 1
ATOM 1393 C C . ASP B 1 27 ? -11.172 10.148 -36.344 1 25.69 27 ASP B C 1
ATOM 1395 O O . ASP B 1 27 ? -10.016 10.367 -36.688 1 25.69 27 ASP B O 1
ATOM 1399 N N . LYS B 1 28 ? -11.539 9.828 -35 1 27.52 28 LYS B N 1
ATOM 1400 C CA . LYS B 1 28 ? -11.125 9.859 -33.594 1 27.52 28 LYS B CA 1
ATOM 1401 C C . LYS B 1 28 ? -9.844 9.062 -33.375 1 27.52 28 LYS B C 1
ATOM 1403 O O . LYS B 1 28 ? -9.867 7.832 -33.312 1 27.52 28 LYS B O 1
ATOM 1408 N N . VAL B 1 29 ? -8.82 9.391 -34.062 1 26.53 29 VAL B N 1
ATOM 1409 C CA . VAL B 1 29 ? -7.625 8.773 -33.5 1 26.53 29 VAL B CA 1
ATOM 1410 C C . VAL B 1 29 ? -7.617 8.938 -31.984 1 26.53 29 VAL B C 1
ATOM 1412 O O . VAL B 1 29 ? -7.555 10.055 -31.469 1 26.53 29 VAL B O 1
ATOM 1415 N N . GLU B 1 30 ? -8.406 8.172 -31.25 1 30.08 30 GLU B N 1
ATOM 1416 C CA . GLU B 1 30 ? -8.133 8.047 -29.812 1 30.08 30 GLU B CA 1
ATOM 1417 C C . GLU B 1 30 ? -6.641 8.125 -29.516 1 30.08 30 GLU B C 1
ATOM 1419 O O . GLU B 1 30 ? -5.82 7.684 -30.328 1 30.08 30 GLU B O 1
ATOM 1424 N N . MET B 1 31 ? -6.184 9.016 -28.75 1 28.94 31 MET B N 1
ATOM 1425 C CA . MET B 1 31 ? -4.941 9.25 -28.016 1 28.94 31 MET B CA 1
ATOM 1426 C C . MET B 1 31 ? -4.285 7.934 -27.625 1 28.94 31 MET B C 1
ATOM 1428 O O . MET B 1 31 ? -4.777 7.227 -26.75 1 28.94 31 MET B O 1
ATOM 1432 N N . GLU B 1 32 ? -3.879 7.125 -28.531 1 33.59 32 GLU B N 1
ATOM 1433 C CA . GLU B 1 32 ? -2.947 6.027 -28.281 1 33.59 32 GLU B CA 1
ATOM 1434 C C . GLU B 1 32 ? -1.694 6.516 -27.562 1 33.59 32 GLU B C 1
ATOM 1436 O O . GLU B 1 32 ? -0.617 6.582 -28.156 1 33.59 32 GLU B O 1
ATOM 1441 N N . ASN B 1 33 ? -1.71 7.707 -27.188 1 36.19 33 ASN B N 1
ATOM 1442 C CA . ASN B 1 33 ? -0.442 8.078 -26.562 1 36.19 33 ASN B CA 1
ATOM 1443 C C . ASN B 1 33 ? 0.049 7 -25.594 1 36.19 33 ASN B C 1
ATOM 1445 O O . ASN B 1 33 ? 0.795 7.289 -24.656 1 36.19 33 ASN B O 1
ATOM 1449 N N . GLY B 1 34 ? -0.763 5.93 -25.359 1 34.12 34 GLY B N 1
ATOM 1450 C CA . GLY B 1 34 ? -0.192 5.023 -24.375 1 34.12 34 GLY B CA 1
ATOM 1451 C C . GLY B 1 34 ? 1.208 4.559 -24.734 1 34.12 34 GLY B C 1
ATOM 1452 O O . GLY B 1 34 ? 1.425 3.992 -25.812 1 34.12 34 GLY B O 1
ATOM 1453 N N . LYS B 1 35 ? 2.225 5.258 -24.531 1 41.47 35 LYS B N 1
ATOM 1454 C CA . LYS B 1 35 ? 3.59 4.742 -24.484 1 41.47 35 LYS B CA 1
ATOM 1455 C C . LYS B 1 35 ? 3.6 3.236 -24.234 1 41.47 35 LYS B C 1
ATOM 1457 O O . LYS B 1 35 ? 2.781 2.717 -23.484 1 41.47 35 LYS B O 1
ATOM 1462 N N . ASN B 1 36 ? 4.043 2.281 -25.156 1 50.66 36 ASN B N 1
ATOM 1463 C CA . ASN B 1 36 ? 4.215 0.833 -25.203 1 50.66 36 ASN B CA 1
ATOM 1464 C C . ASN B 1 36 ? 4.758 0.292 -23.875 1 50.66 36 ASN B C 1
ATOM 1466 O O . ASN B 1 36 ? 5.965 0.101 -23.734 1 50.66 36 ASN B O 1
ATOM 1470 N N . THR B 1 37 ? 4.32 0.61 -22.719 1 63.03 37 THR B N 1
ATOM 1471 C CA . THR B 1 37 ? 4.801 0.143 -21.422 1 63.03 37 THR B CA 1
ATOM 1472 C C . THR B 1 37 ? 4.684 -1.374 -21.312 1 63.03 37 THR B C 1
ATOM 1474 O O . THR B 1 37 ? 5.184 -1.977 -20.359 1 63.03 37 THR B O 1
ATOM 1477 N N . GLY B 1 38 ? 4.23 -1.977 -22.375 1 83.38 38 GLY B N 1
ATOM 1478 C CA . GLY B 1 38 ? 3.961 -3.404 -22.312 1 83.38 38 GLY B CA 1
ATOM 1479 C C . GLY B 1 38 ? 2.896 -3.779 -21.312 1 83.38 38 GLY B C 1
ATOM 1480 O O . GLY B 1 38 ? 2.689 -4.961 -21.016 1 83.38 38 GLY B O 1
ATOM 1481 N N . MET B 1 39 ? 2.244 -2.74 -20.75 1 94.62 39 MET B N 1
ATOM 1482 C CA . MET B 1 39 ? 1.182 -3.002 -19.781 1 94.62 39 MET B CA 1
ATOM 1483 C C . MET B 1 39 ? -0.158 -3.197 -20.484 1 94.62 39 MET B C 1
ATOM 1485 O O . MET B 1 39 ? -0.464 -2.5 -21.453 1 94.62 39 MET B O 1
ATOM 1489 N N . CYS B 1 40 ? -1.004 -4.043 -19.969 1 97.75 40 CYS B N 1
ATOM 1490 C CA . CYS B 1 40 ? -2.375 -4.164 -20.453 1 97.75 40 CYS B CA 1
ATOM 1491 C C . CYS B 1 40 ? -3.23 -3 -19.953 1 97.75 40 CYS B C 1
ATOM 1493 O O . CYS B 1 40 ? -2.873 -2.326 -18.984 1 97.75 40 CYS B O 1
ATOM 1495 N N . VAL B 1 41 ? -4.359 -2.805 -20.703 1 97 41 VAL B N 1
ATOM 1496 C CA . VAL B 1 41 ? -5.332 -1.82 -20.25 1 97 41 VAL B CA 1
ATOM 1497 C C . VAL B 1 41 ? -6.082 -2.361 -19.031 1 97 41 VAL B C 1
ATOM 1499 O O . VAL B 1 41 ? -6.602 -3.48 -19.062 1 97 41 VAL B O 1
ATOM 1502 N N . LYS B 1 42 ? -6.195 -1.518 -18 1 98.44 42 LYS B N 1
ATOM 1503 C CA . LYS B 1 42 ? -6.777 -1.984 -16.75 1 98.44 42 LYS B CA 1
ATOM 1504 C C . LYS B 1 42 ? -8.289 -1.766 -16.734 1 98.44 42 LYS B C 1
ATOM 1506 O O . LYS B 1 42 ? -8.789 -0.784 -17.281 1 98.44 42 LYS B O 1
ATOM 1511 N N . LEU B 1 43 ? -8.922 -2.627 -16.031 1 98.62 43 LEU B N 1
ATOM 1512 C CA . LEU B 1 43 ? -10.352 -2.49 -15.773 1 98.62 43 LEU B CA 1
ATOM 1513 C C . LEU B 1 43 ? -10.602 -1.531 -14.609 1 98.62 43 LEU B C 1
ATOM 1515 O O . LEU B 1 43 ? -9.766 -1.405 -13.711 1 98.62 43 LEU B O 1
ATOM 1519 N N . PRO B 1 44 ? -11.766 -0.93 -14.703 1 97.81 44 PRO B N 1
ATOM 1520 C CA . P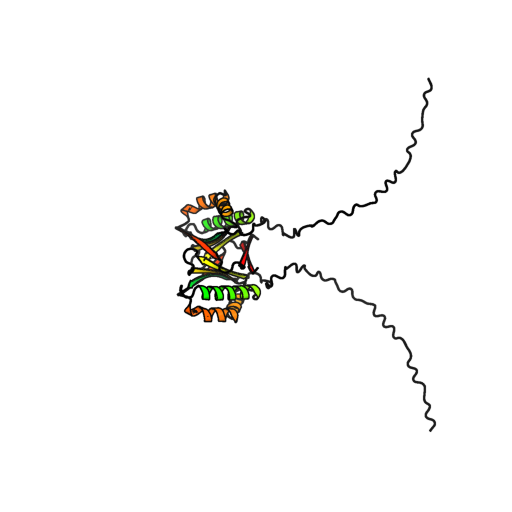RO B 1 44 ? -12.102 -0.101 -13.547 1 97.81 44 PRO B CA 1
ATOM 1521 C C . PRO B 1 44 ? -12.453 -0.928 -12.312 1 97.81 44 PRO B C 1
ATOM 1523 O O . PRO B 1 44 ? -12.891 -2.074 -12.438 1 97.81 44 PRO B O 1
ATOM 1526 N N . MET B 1 45 ? -12.25 -0.329 -11.164 1 98.38 45 MET B N 1
ATOM 1527 C CA . MET B 1 45 ? -12.68 -0.969 -9.922 1 98.38 45 MET B CA 1
ATOM 1528 C C . MET B 1 45 ? -14.195 -1.072 -9.852 1 98.38 45 MET B C 1
ATOM 1530 O O . MET B 1 45 ? -14.898 -0.065 -9.969 1 98.38 45 MET B O 1
ATOM 1534 N N . GLN B 1 46 ? -14.68 -2.238 -9.617 1 98.31 46 GLN B N 1
ATOM 1535 C CA . GLN B 1 46 ? -16.109 -2.477 -9.453 1 98.31 46 GLN B CA 1
ATOM 1536 C C . GLN B 1 46 ? -16.516 -2.408 -7.984 1 98.31 46 GLN B C 1
ATOM 1538 O O . GLN B 1 46 ? -15.664 -2.367 -7.102 1 98.31 46 GLN B O 1
ATOM 1543 N N . PRO B 1 47 ? -17.859 -2.414 -7.75 1 97.62 47 PRO B N 1
ATOM 1544 C CA . PRO B 1 47 ? -18.328 -2.342 -6.359 1 97.62 47 PRO B CA 1
ATOM 1545 C C . PRO B 1 47 ? -17.828 -3.518 -5.516 1 97.62 47 PRO B C 1
ATOM 1547 O O . PRO B 1 47 ? -17.688 -3.387 -4.297 1 97.62 47 PRO B O 1
ATOM 1550 N N . ASP B 1 48 ? -17.594 -4.609 -6.137 1 98.56 48 ASP B N 1
ATOM 1551 C CA . ASP B 1 48 ? -17.125 -5.773 -5.398 1 98.56 48 ASP B CA 1
ATOM 1552 C C . ASP B 1 48 ? -15.602 -5.918 -5.508 1 98.56 48 ASP B C 1
ATOM 1554 O O . ASP B 1 48 ? -15.055 -6.992 -5.25 1 98.56 48 ASP B O 1
ATOM 1558 N N . GLY B 1 49 ? -14.906 -4.855 -5.895 1 98.69 49 GLY B N 1
ATOM 1559 C CA . GLY B 1 49 ? -13.453 -4.84 -5.957 1 98.69 49 GLY B CA 1
ATOM 1560 C C . GLY B 1 49 ? -12.797 -5.16 -4.629 1 98.69 49 GLY B C 1
ATOM 1561 O O . GLY B 1 49 ? -13.43 -5.078 -3.578 1 98.69 49 GLY B O 1
ATOM 1562 N N . ILE B 1 50 ? -11.547 -5.559 -4.691 1 98.88 50 ILE B N 1
ATOM 1563 C CA . ILE B 1 50 ? -10.836 -6.012 -3.502 1 98.88 50 ILE B CA 1
ATOM 1564 C C . ILE B 1 50 ? -9.594 -5.148 -3.283 1 98.88 50 ILE B C 1
ATOM 1566 O O . ILE B 1 50 ? -8.852 -4.871 -4.227 1 98.88 50 ILE B O 1
ATOM 1570 N N . VAL B 1 51 ? -9.484 -4.625 -2.1 1 98.94 51 VAL B N 1
ATOM 1571 C CA . VAL B 1 51 ? -8.227 -4.082 -1.581 1 98.94 51 VAL B CA 1
ATOM 1572 C C . VAL B 1 51 ? -7.723 -4.957 -0.435 1 98.94 51 VAL B C 1
ATOM 1574 O O . VAL B 1 51 ? -8.461 -5.23 0.517 1 98.94 51 VAL B O 1
ATOM 1577 N N . ARG B 1 52 ? -6.461 -5.438 -0.597 1 98.94 52 ARG B N 1
ATOM 1578 C CA . ARG B 1 52 ? -5.926 -6.406 0.356 1 98.94 52 ARG B CA 1
ATOM 1579 C C . ARG B 1 52 ? -4.477 -6.082 0.709 1 98.94 52 ARG B C 1
ATOM 1581 O O . ARG B 1 52 ? -3.701 -5.668 -0.153 1 98.94 52 ARG B O 1
ATOM 1588 N N . LEU B 1 53 ? -4.184 -6.219 1.992 1 98.94 53 LEU B N 1
ATOM 1589 C CA . LEU B 1 53 ? -2.795 -6.348 2.418 1 98.94 53 LEU B CA 1
ATOM 1590 C C . LEU B 1 53 ? -2.457 -7.801 2.744 1 98.94 53 LEU B C 1
ATOM 1592 O O . LEU B 1 53 ? -2.998 -8.367 3.693 1 98.94 53 LEU B O 1
ATOM 1596 N N . SER B 1 54 ? -1.593 -8.383 1.929 1 98.94 54 SER B N 1
ATOM 1597 C CA . SER B 1 54 ? -1.008 -9.68 2.254 1 98.94 54 SER B CA 1
ATOM 1598 C C . SER B 1 54 ? 0.279 -9.523 3.057 1 98.94 54 SER B C 1
ATOM 1600 O O . SER B 1 54 ? 1.223 -8.875 2.604 1 98.94 54 SER B O 1
ATOM 1602 N N . LYS B 1 55 ? 0.258 -10.062 4.238 1 98.94 55 LYS B N 1
ATOM 1603 C CA . LYS B 1 55 ? 1.413 -10.016 5.129 1 98.94 55 LYS B CA 1
ATOM 1604 C C . LYS B 1 55 ? 2.092 -11.375 5.223 1 98.94 55 LYS B C 1
ATOM 1606 O O . LYS B 1 55 ? 1.475 -12.352 5.645 1 98.94 55 LYS B O 1
ATOM 1611 N N . ILE B 1 56 ? 3.385 -11.352 4.844 1 98.94 56 ILE B N 1
ATOM 1612 C CA . ILE B 1 56 ? 4.102 -12.617 4.691 1 98.94 56 ILE B CA 1
ATOM 1613 C C . ILE B 1 56 ? 5.387 -12.578 5.52 1 98.94 56 ILE B C 1
ATOM 1615 O O . ILE B 1 56 ? 6.113 -11.586 5.504 1 98.94 56 ILE B O 1
ATOM 1619 N N . GLU B 1 57 ? 5.57 -13.641 6.293 1 98.94 57 GLU B N 1
ATOM 1620 C CA . GLU B 1 57 ? 6.883 -13.883 6.887 1 98.94 57 GLU B CA 1
ATOM 1621 C C . GLU B 1 57 ? 7.586 -15.055 6.207 1 98.94 57 GLU B C 1
ATOM 1623 O O . GLU B 1 57 ? 7.016 -16.141 6.082 1 98.94 57 GLU B O 1
ATOM 1628 N N . VAL B 1 58 ? 8.758 -14.773 5.801 1 98.94 58 VAL B N 1
ATOM 1629 C CA . VAL B 1 58 ? 9.531 -15.742 5.035 1 98.94 58 VAL B CA 1
ATOM 1630 C C . VAL B 1 58 ? 10.68 -16.281 5.891 1 98.94 58 VAL B C 1
ATOM 1632 O O . VAL B 1 58 ? 11.305 -15.523 6.641 1 98.94 58 VAL B O 1
ATOM 1635 N N . HIS B 1 59 ? 10.93 -17.625 5.785 1 98.88 59 HIS B N 1
ATOM 1636 C CA . HIS B 1 59 ? 12.148 -18.156 6.387 1 98.88 59 HIS B CA 1
ATOM 1637 C C . HIS B 1 59 ? 13.383 -17.484 5.793 1 98.88 59 HIS B C 1
ATOM 1639 O O . HIS B 1 59 ? 13.516 -17.391 4.57 1 98.88 59 HIS B O 1
ATOM 1645 N N . ALA B 1 60 ? 14.227 -17.109 6.695 1 98.81 60 ALA B N 1
ATOM 1646 C CA . ALA B 1 60 ? 15.391 -16.312 6.305 1 98.81 60 ALA B CA 1
ATOM 1647 C C . ALA B 1 60 ? 16.219 -17.016 5.238 1 98.81 60 ALA B C 1
ATOM 1649 O O . ALA B 1 60 ? 16.719 -16.391 4.312 1 98.81 60 ALA B O 1
ATOM 1650 N N . GLU B 1 61 ? 16.266 -18.266 5.352 1 98.75 61 GLU B N 1
ATOM 1651 C CA . GLU B 1 61 ? 17.125 -19.031 4.453 1 98.75 61 GLU B CA 1
ATOM 1652 C C . GLU B 1 61 ? 16.594 -19 3.023 1 98.75 61 GLU B C 1
ATOM 1654 O O . GLU B 1 61 ? 17.312 -19.312 2.076 1 98.75 61 GLU B O 1
ATOM 1659 N N . TYR B 1 62 ? 15.336 -18.594 2.818 1 98.88 62 TYR B N 1
ATOM 1660 C CA . TYR B 1 62 ? 14.727 -18.656 1.494 1 98.88 62 TYR B CA 1
ATOM 1661 C C . TYR B 1 62 ? 14.398 -17.25 0.989 1 98.88 62 TYR B C 1
ATOM 1663 O O . TYR B 1 62 ? 13.727 -17.094 -0.031 1 98.88 62 TYR B O 1
ATOM 1671 N N . LEU B 1 63 ? 14.828 -16.234 1.624 1 98.88 63 LEU B N 1
ATOM 1672 C CA . LEU B 1 63 ? 14.398 -14.867 1.338 1 98.88 63 LEU B CA 1
ATOM 1673 C C . LEU B 1 63 ? 14.711 -14.5 -0.108 1 98.88 63 LEU B C 1
ATOM 1675 O O . LEU B 1 63 ? 13.836 -14.008 -0.829 1 98.88 63 LEU B O 1
ATOM 1679 N N . GLU B 1 64 ? 15.898 -14.711 -0.542 1 98.75 64 GLU B N 1
ATOM 1680 C CA . GLU B 1 64 ? 16.297 -14.344 -1.897 1 98.75 64 GLU B CA 1
ATOM 1681 C C . GLU B 1 64 ? 15.438 -15.047 -2.939 1 98.75 64 GLU B C 1
ATOM 1683 O O . GLU B 1 64 ? 14.969 -14.43 -3.895 1 98.75 64 GLU B O 1
ATOM 1688 N N . GLU B 1 65 ? 15.266 -16.281 -2.74 1 98.88 65 GLU B N 1
ATOM 1689 C CA . GLU B 1 65 ? 14.453 -17.078 -3.658 1 98.88 65 GLU B CA 1
ATOM 1690 C C . GLU B 1 65 ? 13 -16.609 -3.652 1 98.88 65 GLU B C 1
ATOM 1692 O O . GLU B 1 65 ? 12.391 -16.453 -4.711 1 98.88 65 GLU B O 1
ATOM 1697 N N . TYR B 1 66 ? 12.461 -16.406 -2.527 1 98.94 66 TYR B N 1
ATOM 1698 C CA . TYR B 1 66 ? 11.078 -15.945 -2.406 1 98.94 66 TYR B CA 1
ATOM 1699 C C . TYR B 1 66 ? 10.875 -14.633 -3.15 1 98.94 66 TYR B C 1
ATOM 1701 O O . TYR B 1 66 ? 9.883 -14.469 -3.869 1 98.94 66 TYR B O 1
ATOM 1709 N N . VAL B 1 67 ? 11.789 -13.719 -2.963 1 98.94 67 VAL B N 1
ATOM 1710 C CA . VAL B 1 67 ? 11.68 -12.383 -3.547 1 98.94 67 VAL B CA 1
ATOM 1711 C C . VAL B 1 67 ? 11.625 -12.492 -5.07 1 98.94 67 VAL B C 1
ATOM 1713 O O . VAL B 1 67 ? 10.836 -11.805 -5.723 1 98.94 67 VAL B O 1
ATOM 1716 N N . LYS B 1 68 ? 12.398 -13.375 -5.613 1 98.88 68 LYS B N 1
ATOM 1717 C CA . LYS B 1 68 ? 12.391 -13.578 -7.059 1 98.88 68 LYS B CA 1
ATOM 1718 C C . LYS B 1 68 ? 11.016 -14.023 -7.543 1 98.88 68 LYS B C 1
ATOM 1720 O O . LYS B 1 68 ? 10.508 -13.508 -8.539 1 98.88 68 LYS B O 1
ATOM 1725 N N . TYR B 1 69 ? 10.422 -14.938 -6.812 1 98.94 69 TYR B N 1
ATOM 1726 C CA . TYR B 1 69 ? 9.102 -15.438 -7.184 1 98.94 69 TYR B CA 1
ATOM 1727 C C . TYR B 1 69 ? 8.039 -14.359 -7.016 1 98.94 69 TYR B C 1
ATOM 1729 O O . TYR B 1 69 ? 7.164 -14.203 -7.867 1 98.94 69 TYR B O 1
ATOM 1737 N N . ALA B 1 70 ? 8.156 -13.641 -5.965 1 98.88 70 ALA B N 1
ATOM 1738 C CA . ALA B 1 70 ? 7.184 -12.578 -5.695 1 98.88 70 ALA B CA 1
ATOM 1739 C C . ALA B 1 70 ? 7.234 -11.5 -6.77 1 98.88 70 ALA B C 1
ATOM 1741 O O . ALA B 1 70 ? 6.195 -11.047 -7.254 1 98.88 70 ALA B O 1
ATOM 1742 N N . ILE B 1 71 ? 8.445 -11.141 -7.148 1 98.88 71 ILE B N 1
ATOM 1743 C CA . ILE B 1 71 ? 8.617 -10.117 -8.172 1 98.88 71 ILE B CA 1
ATOM 1744 C C . ILE B 1 71 ? 8.07 -10.625 -9.508 1 98.88 71 ILE B C 1
ATOM 1746 O O . ILE B 1 71 ? 7.324 -9.922 -10.195 1 98.88 71 ILE B O 1
ATOM 1750 N N . GLU B 1 72 ? 8.375 -11.852 -9.805 1 98.81 72 GLU B N 1
ATOM 1751 C CA . GLU B 1 72 ? 7.973 -12.43 -11.078 1 98.81 72 GLU B CA 1
ATOM 1752 C C . GLU B 1 72 ? 6.453 -12.492 -11.195 1 98.81 72 GLU B C 1
ATOM 1754 O O . GLU B 1 72 ? 5.879 -12.047 -12.195 1 98.81 72 GLU B 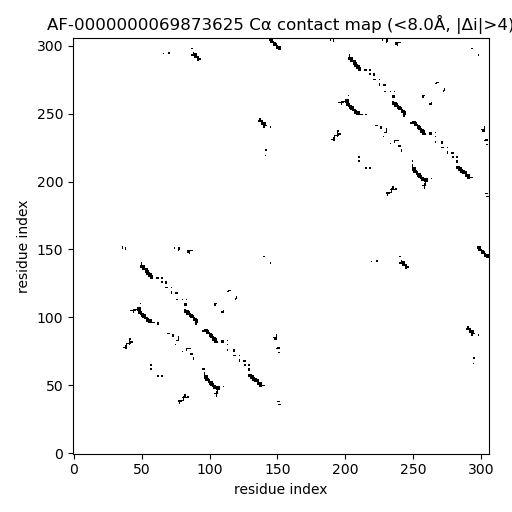O 1
ATOM 1759 N N . VAL B 1 73 ? 5.793 -13.016 -10.242 1 98.88 73 VAL B N 1
ATOM 1760 C CA . VAL B 1 73 ? 4.344 -13.164 -10.312 1 98.88 73 VAL B CA 1
ATOM 1761 C C . VAL B 1 73 ? 3.686 -11.789 -10.367 1 98.88 73 VAL B C 1
ATOM 1763 O O . VAL B 1 73 ? 2.693 -11.594 -11.07 1 98.88 73 VAL B O 1
ATOM 1766 N N . GLY B 1 74 ? 4.215 -10.859 -9.594 1 98.69 74 GLY B N 1
ATOM 1767 C CA . GLY B 1 74 ? 3.664 -9.516 -9.609 1 98.69 74 GLY B CA 1
ATOM 1768 C C . GLY B 1 74 ? 3.787 -8.836 -10.961 1 98.69 74 GLY B C 1
ATOM 1769 O O . GLY B 1 74 ? 2.832 -8.227 -11.438 1 98.69 74 GLY B O 1
ATOM 1770 N N . GLU B 1 75 ? 4.949 -8.984 -11.578 1 98.5 75 GLU B N 1
ATOM 1771 C CA . GLU B 1 75 ? 5.18 -8.344 -12.867 1 98.5 75 GLU B CA 1
ATOM 1772 C C . GLU B 1 75 ? 4.277 -8.938 -13.945 1 98.5 75 GLU B C 1
ATOM 1774 O O . GLU B 1 75 ? 3.637 -8.195 -14.703 1 98.5 75 GLU B O 1
ATOM 1779 N N . ILE B 1 76 ? 4.234 -10.219 -14.016 1 98.69 76 ILE B N 1
ATOM 1780 C CA . ILE B 1 76 ? 3.404 -10.875 -15.023 1 98.69 76 ILE B CA 1
ATOM 1781 C C . ILE B 1 76 ? 1.946 -10.461 -14.836 1 98.69 76 ILE B C 1
ATOM 1783 O O . ILE B 1 76 ? 1.266 -10.102 -15.797 1 98.69 76 ILE B O 1
ATOM 1787 N N . SER B 1 77 ? 1.481 -10.5 -13.602 1 98.88 77 SER B N 1
ATOM 1788 C CA . SER B 1 77 ? 0.091 -10.172 -13.297 1 98.88 77 SER B CA 1
ATOM 1789 C C . SER B 1 77 ? -0.251 -8.75 -13.719 1 98.88 77 SER B C 1
ATOM 1791 O O . SER B 1 77 ? -1.277 -8.523 -14.367 1 98.88 77 SER B O 1
ATOM 1793 N N . LEU B 1 78 ? 0.599 -7.844 -13.375 1 98.75 78 LEU B N 1
ATOM 1794 C CA . LEU B 1 78 ? 0.341 -6.441 -13.688 1 98.75 78 LEU B CA 1
ATOM 1795 C C . LEU B 1 78 ? 0.378 -6.211 -15.195 1 98.75 78 LEU B C 1
ATOM 1797 O O . LEU B 1 78 ? -0.405 -5.418 -15.727 1 98.75 78 LEU B O 1
ATOM 1801 N N . ARG B 1 79 ? 1.214 -6.875 -15.867 1 98.5 79 ARG B N 1
ATOM 1802 C CA . ARG B 1 79 ? 1.38 -6.656 -17.297 1 98.5 79 ARG B CA 1
ATOM 1803 C C . ARG B 1 79 ? 0.248 -7.309 -18.078 1 98.5 79 ARG B C 1
ATOM 1805 O O . ARG B 1 79 ? -0.173 -6.793 -19.125 1 98.5 79 ARG B O 1
ATOM 1812 N N . THR B 1 80 ? -0.28 -8.398 -17.547 1 98.62 80 THR B N 1
ATOM 1813 C CA . THR B 1 80 ? -1.055 -9.219 -18.469 1 98.62 80 THR B CA 1
ATOM 1814 C C . THR B 1 80 ? -2.496 -9.359 -17.984 1 98.62 80 THR B C 1
ATOM 1816 O O . THR B 1 80 ? -3.369 -9.789 -18.75 1 98.62 80 THR B O 1
ATOM 1819 N N . GLU B 1 81 ? -2.764 -9.078 -16.766 1 98.88 81 GLU B N 1
ATOM 1820 C CA . GLU B 1 81 ? -4.105 -9.266 -16.219 1 98.88 81 GLU B CA 1
ATOM 1821 C C . GLU B 1 81 ? -4.82 -7.934 -16.031 1 98.88 81 GLU B C 1
ATOM 1823 O O . GLU B 1 81 ? -4.551 -7.211 -15.07 1 98.88 81 GLU B O 1
ATOM 1828 N N . PRO B 1 82 ? -5.863 -7.664 -16.797 1 98.81 82 PRO B N 1
ATOM 1829 C CA . PRO B 1 82 ? -6.551 -6.375 -16.719 1 98.81 82 PRO B CA 1
ATOM 1830 C C . PRO B 1 82 ? -7.191 -6.121 -15.352 1 98.81 82 PRO B C 1
ATOM 1832 O O . PRO B 1 82 ? -7.332 -4.969 -14.938 1 98.81 82 PRO B O 1
ATOM 1835 N N . GLY B 1 83 ? -7.527 -7.172 -14.641 1 98.94 83 GLY B N 1
ATOM 1836 C CA . GLY B 1 83 ? -8.25 -7.02 -13.391 1 98.94 83 GLY B CA 1
ATOM 1837 C C . GLY B 1 83 ? -7.344 -6.93 -12.18 1 98.94 83 GLY B C 1
ATOM 1838 O O . GLY B 1 83 ? -7.812 -6.727 -11.062 1 98.94 83 GLY B O 1
ATOM 1839 N N . VAL B 1 84 ? -6.047 -7.203 -12.344 1 98.94 84 VAL B N 1
ATOM 1840 C CA . VAL B 1 84 ? -5.066 -6.957 -11.289 1 98.94 84 VAL B CA 1
ATOM 1841 C C . VAL B 1 84 ? -4.586 -5.508 -11.367 1 98.94 84 VAL B C 1
ATOM 1843 O O . VAL B 1 84 ? -3.803 -5.152 -12.25 1 98.94 84 VAL B O 1
ATOM 1846 N N . LEU B 1 85 ? -5 -4.742 -10.422 1 98.88 85 LEU B N 1
ATOM 1847 C CA . LEU B 1 85 ? -4.793 -3.301 -10.492 1 98.88 85 LEU B CA 1
ATOM 1848 C C . LEU B 1 85 ? -3.518 -2.896 -9.758 1 98.88 85 LEU B C 1
ATOM 1850 O O . LEU B 1 85 ? -2.82 -1.971 -10.18 1 98.88 85 LEU B O 1
ATOM 1854 N N . THR B 1 86 ? -3.299 -3.545 -8.672 1 98.88 86 THR B N 1
ATOM 1855 C CA . THR B 1 86 ? -2.102 -3.246 -7.895 1 98.88 86 THR B CA 1
ATOM 1856 C C . THR B 1 86 ? -1.49 -4.527 -7.332 1 98.88 86 THR B C 1
ATOM 1858 O O . THR B 1 86 ? -2.209 -5.406 -6.852 1 98.88 86 THR B O 1
ATOM 1861 N N . MET B 1 87 ? -0.207 -4.652 -7.406 1 98.81 87 MET B N 1
ATOM 1862 C CA . MET B 1 87 ? 0.656 -5.617 -6.73 1 98.81 87 MET B CA 1
ATOM 1863 C C . MET B 1 87 ? 1.969 -4.969 -6.305 1 98.81 87 MET B C 1
ATOM 1865 O O . MET B 1 87 ? 2.971 -5.059 -7.016 1 98.81 87 MET B O 1
ATOM 1869 N N . TYR B 1 88 ? 1.963 -4.383 -5.184 1 98.94 88 TYR B N 1
ATOM 1870 C CA . TYR B 1 88 ? 3.092 -3.607 -4.68 1 98.94 88 TYR B CA 1
ATOM 1871 C C . TYR B 1 88 ? 3.641 -4.211 -3.395 1 98.94 88 TYR B C 1
ATOM 1873 O O . TYR B 1 88 ? 3.02 -4.102 -2.334 1 98.94 88 TYR B O 1
ATOM 1881 N N . ALA B 1 89 ? 4.777 -4.805 -3.57 1 98.94 89 ALA B N 1
ATOM 1882 C CA . ALA B 1 89 ? 5.375 -5.566 -2.477 1 98.94 89 ALA B CA 1
ATOM 1883 C C . ALA B 1 89 ? 6.527 -4.797 -1.836 1 98.94 89 ALA B C 1
ATOM 1885 O O . ALA B 1 89 ? 7.402 -4.285 -2.537 1 98.94 89 ALA B O 1
ATOM 1886 N N . VAL B 1 90 ? 6.496 -4.766 -0.507 1 98.94 90 VAL B N 1
ATOM 1887 C CA . VAL B 1 90 ? 7.535 -4.078 0.252 1 98.94 90 VAL B CA 1
ATOM 1888 C C . VAL B 1 90 ? 8 -4.961 1.405 1 98.94 90 VAL B C 1
ATOM 1890 O O . VAL B 1 90 ? 7.234 -5.77 1.927 1 98.94 90 VAL B O 1
ATOM 1893 N N . ALA B 1 91 ? 9.281 -4.773 1.73 1 98.94 91 ALA B N 1
ATOM 1894 C CA . ALA B 1 91 ? 9.875 -5.445 2.883 1 98.94 91 ALA B CA 1
ATOM 1895 C C . ALA B 1 91 ? 10.281 -4.441 3.959 1 98.94 91 ALA B C 1
ATOM 1897 O O . ALA B 1 91 ? 10.773 -3.354 3.646 1 98.94 91 ALA B O 1
ATOM 1898 N N . GLU B 1 92 ? 10.086 -4.875 5.266 1 98.94 92 GLU B N 1
ATOM 1899 C CA . GLU B 1 92 ? 10.531 -4.008 6.352 1 98.94 92 GLU B CA 1
ATOM 1900 C C . GLU B 1 92 ? 12.047 -3.807 6.309 1 98.94 92 GLU B C 1
ATOM 1902 O O . GLU B 1 92 ? 12.797 -4.766 6.133 1 98.94 92 GLU B O 1
ATOM 1907 N N . LYS B 1 93 ? 12.453 -2.572 6.461 1 98.81 93 LYS B N 1
ATOM 1908 C CA . LYS B 1 93 ? 13.891 -2.314 6.477 1 98.81 93 LYS B CA 1
ATOM 1909 C C . LYS B 1 93 ? 14.555 -2.971 7.684 1 98.81 93 LYS B C 1
ATOM 1911 O O . LYS B 1 93 ? 15.688 -3.445 7.594 1 98.81 93 LYS B O 1
ATOM 1916 N N . ASP B 1 94 ? 13.828 -3.074 8.789 1 98.44 94 ASP B N 1
ATOM 1917 C CA . ASP B 1 94 ? 14.398 -3.607 10.023 1 98.44 94 ASP B CA 1
ATOM 1918 C C . ASP B 1 94 ? 14.359 -5.133 10.031 1 98.44 94 ASP B C 1
ATOM 1920 O O . ASP B 1 94 ? 15.055 -5.773 10.82 1 98.44 94 ASP B O 1
ATOM 1924 N N . ASN B 1 95 ? 13.555 -5.75 9.258 1 98.75 95 ASN B N 1
ATOM 1925 C CA . ASN B 1 95 ? 13.445 -7.195 9.102 1 98.75 95 ASN B CA 1
ATOM 1926 C C . ASN B 1 95 ? 12.945 -7.578 7.715 1 98.75 95 ASN B C 1
ATOM 1928 O O . ASN B 1 95 ? 11.742 -7.727 7.504 1 98.75 95 ASN B O 1
ATOM 1932 N N . ALA B 1 96 ? 13.836 -7.848 6.848 1 98.81 96 ALA B N 1
ATOM 1933 C CA . ALA B 1 96 ? 13.531 -8.039 5.43 1 98.81 96 ALA B CA 1
ATOM 1934 C C . ALA B 1 96 ? 12.656 -9.281 5.227 1 98.81 96 ALA B C 1
ATOM 1936 O O . ALA B 1 96 ? 12.078 -9.469 4.152 1 98.81 96 ALA B O 1
ATOM 1937 N N . CYS B 1 97 ? 12.562 -10.125 6.215 1 98.94 97 CYS B N 1
ATOM 1938 C CA . CYS B 1 97 ? 11.773 -11.344 6.082 1 98.94 97 CYS B CA 1
ATOM 1939 C C . CYS B 1 97 ? 10.289 -11.047 6.262 1 98.94 97 CYS B C 1
ATOM 1941 O O . CYS B 1 97 ? 9.445 -11.93 6.055 1 98.94 97 CYS B O 1
ATOM 1943 N N . ARG B 1 98 ? 9.945 -9.859 6.664 1 98.94 98 ARG B N 1
ATOM 1944 C CA . ARG B 1 98 ? 8.562 -9.414 6.781 1 98.94 98 ARG B CA 1
ATOM 1945 C C . ARG B 1 98 ? 8.156 -8.562 5.586 1 98.94 98 ARG B C 1
ATOM 1947 O O . ARG B 1 98 ? 8.625 -7.434 5.434 1 98.94 98 ARG B O 1
ATOM 1954 N N . ILE B 1 99 ? 7.277 -9.203 4.785 1 98.94 99 ILE B N 1
ATOM 1955 C CA . ILE B 1 99 ? 6.887 -8.617 3.506 1 98.94 99 ILE B CA 1
ATOM 1956 C C . ILE B 1 99 ? 5.391 -8.312 3.516 1 98.94 99 ILE B C 1
ATOM 1958 O O . ILE B 1 99 ? 4.586 -9.109 3.998 1 98.94 99 ILE B O 1
ATOM 1962 N N . THR B 1 100 ? 5.035 -7.129 3.072 1 99 100 THR B N 1
ATOM 1963 C CA . THR B 1 100 ? 3.648 -6.738 2.855 1 99 100 THR B CA 1
ATOM 1964 C C . THR B 1 100 ? 3.396 -6.434 1.381 1 99 100 THR B C 1
ATOM 1966 O O . THR B 1 100 ? 4.195 -5.754 0.737 1 99 100 THR B O 1
ATOM 1969 N N . ILE B 1 101 ? 2.334 -6.988 0.837 1 99 101 ILE B N 1
ATOM 1970 C CA . ILE B 1 101 ? 1.925 -6.715 -0.536 1 99 101 ILE B CA 1
ATOM 1971 C C . ILE B 1 101 ? 0.579 -5.992 -0.539 1 99 101 ILE B C 1
ATOM 1973 O O . ILE B 1 101 ? -0.404 -6.5 0.008 1 99 101 ILE B O 1
ATOM 1977 N N . LEU B 1 102 ? 0.55 -4.77 -1.067 1 99 102 LEU B N 1
ATOM 1978 C CA . LEU B 1 102 ? -0.723 -4.148 -1.415 1 99 102 LEU B CA 1
ATOM 1979 C C . LEU B 1 102 ? -1.264 -4.711 -2.725 1 99 102 LEU B C 1
ATOM 1981 O O . LEU B 1 102 ? -0.628 -4.574 -3.773 1 99 102 LEU B O 1
ATOM 1985 N N . GLU B 1 103 ? -2.426 -5.309 -2.615 1 98.94 103 GLU B N 1
ATOM 1986 C CA . GLU B 1 103 ? -3.096 -5.93 -3.756 1 98.94 103 GLU B CA 1
ATOM 1987 C C . GLU B 1 103 ? -4.48 -5.332 -3.975 1 98.94 103 GLU B C 1
ATOM 198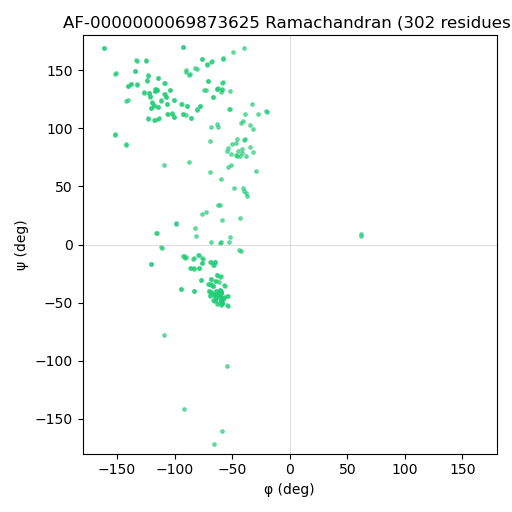9 O O . GLU B 1 103 ? -5.277 -5.23 -3.037 1 98.94 103 GLU B O 1
ATOM 1994 N N . THR B 1 104 ? -4.711 -4.965 -5.234 1 98.94 104 THR B N 1
ATOM 1995 C CA . THR B 1 104 ? -6.078 -4.562 -5.555 1 98.94 104 THR B CA 1
ATOM 1996 C C . THR B 1 104 ? -6.555 -5.238 -6.836 1 98.94 104 THR B C 1
ATOM 1998 O O . THR B 1 104 ? -5.785 -5.387 -7.789 1 98.94 104 THR B O 1
ATOM 2001 N N . TYR B 1 105 ? -7.762 -5.664 -6.75 1 98.94 105 TYR B N 1
ATOM 2002 C CA . TYR B 1 105 ? -8.422 -6.348 -7.855 1 98.94 105 TYR B CA 1
ATOM 2003 C C . TYR B 1 105 ? -9.711 -5.633 -8.25 1 98.94 105 TYR B C 1
ATOM 2005 O O . TYR B 1 105 ? -10.469 -5.188 -7.383 1 98.94 105 TYR B O 1
ATOM 2013 N N . ALA B 1 106 ? -9.992 -5.656 -9.484 1 98.88 106 ALA B N 1
ATOM 2014 C CA . ALA B 1 106 ? -11.109 -4.891 -10.031 1 98.88 106 ALA B CA 1
ATOM 2015 C C . ALA B 1 106 ? -12.445 -5.457 -9.547 1 98.88 106 ALA B C 1
ATOM 2017 O O . ALA B 1 106 ? -13.445 -4.742 -9.492 1 98.88 106 ALA B O 1
ATOM 2018 N N . SER B 1 107 ? -12.422 -6.773 -9.297 1 98.88 107 SER B N 1
ATOM 2019 C CA . SER B 1 107 ? -13.633 -7.484 -8.891 1 98.88 107 SER B CA 1
ATOM 2020 C C . SER B 1 107 ? -13.297 -8.82 -8.242 1 98.88 107 SER B C 1
ATOM 2022 O O . SER B 1 107 ? -12.148 -9.273 -8.289 1 98.88 107 SER B O 1
ATOM 2024 N N . GLN B 1 108 ? -14.312 -9.414 -7.652 1 98.81 108 GLN B N 1
ATOM 2025 C CA . GLN B 1 108 ? -14.156 -10.773 -7.16 1 98.81 108 GLN B CA 1
ATOM 2026 C C . GLN B 1 108 ? -13.805 -11.734 -8.297 1 98.81 108 GLN B C 1
ATOM 2028 O O . GLN B 1 108 ? -12.977 -12.633 -8.117 1 98.81 108 GLN B O 1
ATOM 2033 N N . LYS B 1 109 ? -14.438 -11.5 -9.383 1 98.88 109 LYS B N 1
ATOM 2034 C CA . LYS B 1 109 ? -14.141 -12.32 -10.555 1 98.88 109 LYS B CA 1
ATOM 2035 C C . LYS B 1 109 ? -12.68 -12.18 -10.977 1 98.88 109 LYS B C 1
ATOM 2037 O O . LYS B 1 109 ? -12.031 -13.164 -11.328 1 98.88 109 LYS B O 1
ATOM 2042 N N . ALA B 1 110 ? -12.18 -10.992 -10.984 1 98.94 110 ALA B N 1
ATOM 2043 C CA . ALA B 1 110 ? -10.781 -10.734 -11.328 1 98.94 110 ALA B CA 1
ATOM 2044 C C . ALA B 1 110 ? -9.836 -11.469 -10.383 1 98.94 110 ALA B C 1
ATOM 2046 O O . ALA B 1 110 ? -8.844 -12.055 -10.82 1 98.94 110 ALA B O 1
ATOM 2047 N N . TYR B 1 111 ? -10.164 -11.477 -9.156 1 98.94 111 TYR B N 1
ATOM 2048 C CA . TYR B 1 111 ? -9.352 -12.172 -8.164 1 98.94 111 TYR B CA 1
ATOM 2049 C C . TYR B 1 111 ? -9.352 -13.672 -8.422 1 98.94 111 TYR B C 1
ATOM 2051 O O . TYR B 1 111 ? -8.289 -14.312 -8.414 1 98.94 111 TYR B O 1
ATOM 2059 N N . LYS B 1 112 ? -10.5 -14.172 -8.625 1 98.88 112 LYS B N 1
ATOM 2060 C CA . LYS B 1 112 ? -10.609 -15.602 -8.891 1 98.88 112 LYS B CA 1
ATOM 2061 C C . LYS B 1 112 ? -9.812 -15.992 -10.133 1 98.88 112 LYS B C 1
ATOM 2063 O O . LYS B 1 112 ? -9.148 -17.031 -10.141 1 98.88 112 LYS B O 1
ATOM 2068 N N . SER B 1 113 ? -9.883 -15.203 -11.117 1 98.88 113 SER B N 1
ATOM 2069 C CA . SER B 1 113 ? -9.086 -15.445 -12.32 1 98.88 113 SER B CA 1
ATOM 2070 C C . SER B 1 113 ? -7.594 -15.398 -12.016 1 98.88 113 SER B C 1
ATOM 2072 O O . SER B 1 113 ? -6.832 -16.219 -12.516 1 98.88 113 SER B O 1
ATOM 2074 N N . HIS B 1 114 ? -7.152 -14.461 -11.227 1 98.94 114 HIS B N 1
ATOM 2075 C CA . HIS B 1 114 ? -5.75 -14.305 -10.867 1 98.94 114 HIS B CA 1
ATOM 2076 C C . HIS B 1 114 ? -5.219 -15.547 -10.156 1 98.94 114 HIS B C 1
ATOM 2078 O O . HIS B 1 114 ? -4.168 -16.078 -10.531 1 98.94 114 HIS B O 1
ATOM 2084 N N . ILE B 1 115 ? -5.957 -16.047 -9.156 1 98.81 115 ILE B N 1
ATOM 2085 C CA . ILE B 1 115 ? -5.414 -17.141 -8.359 1 98.81 115 ILE B CA 1
ATOM 2086 C C . ILE B 1 115 ? -5.504 -18.453 -9.148 1 98.81 115 ILE B C 1
ATOM 2088 O O . ILE B 1 115 ? -4.895 -19.453 -8.766 1 98.81 115 ILE B O 1
ATOM 2092 N N . ALA B 1 116 ? -6.238 -18.469 -10.266 1 98.81 116 ALA B N 1
ATOM 2093 C CA . ALA B 1 116 ? -6.336 -19.641 -11.133 1 98.81 116 ALA B CA 1
ATOM 2094 C C . ALA B 1 116 ? -5.266 -19.609 -12.219 1 98.81 116 ALA B C 1
ATOM 2096 O O . ALA B 1 116 ? -5.043 -20.594 -12.906 1 98.81 116 ALA B O 1
ATOM 2097 N N . SER B 1 117 ? -4.609 -18.5 -12.359 1 98.88 117 SER B N 1
ATOM 2098 C CA . SER B 1 117 ? -3.635 -18.359 -13.43 1 98.88 117 SER B CA 1
ATOM 2099 C C . SER B 1 117 ? -2.43 -19.266 -13.227 1 98.88 117 SER B C 1
ATOM 2101 O O . SER B 1 117 ? -2.113 -19.625 -12.094 1 98.88 117 SER B O 1
ATOM 2103 N N . ALA B 1 118 ? -1.713 -19.578 -14.32 1 98.81 118 ALA B N 1
ATOM 2104 C CA . ALA B 1 118 ? -0.537 -20.453 -14.266 1 98.81 118 ALA B CA 1
ATOM 2105 C C . ALA B 1 118 ? 0.583 -19.812 -13.453 1 98.81 118 ALA B C 1
ATOM 2107 O O . ALA B 1 118 ? 1.267 -20.484 -12.68 1 98.81 118 ALA B O 1
ATOM 2108 N N . HIS B 1 119 ? 0.799 -18.5 -13.664 1 98.81 119 HIS B N 1
ATOM 2109 C CA . HIS B 1 119 ? 1.897 -17.844 -12.969 1 98.81 119 HIS B CA 1
ATOM 2110 C C . HIS B 1 119 ? 1.622 -17.75 -11.469 1 98.81 119 HIS B C 1
ATOM 2112 O O . HIS B 1 119 ? 2.541 -17.859 -10.656 1 98.81 119 HIS B O 1
ATOM 2118 N N . PHE B 1 120 ? 0.401 -17.562 -11.062 1 98.94 120 PHE B N 1
ATOM 2119 C CA . PHE B 1 120 ? 0.109 -17.547 -9.633 1 98.94 120 PHE B CA 1
ATOM 2120 C C . PHE B 1 120 ? 0.276 -18.953 -9.047 1 98.94 120 PHE B C 1
ATOM 2122 O O . PHE B 1 120 ? 0.844 -19.109 -7.961 1 98.94 120 PHE B O 1
ATOM 2129 N N . GLN B 1 121 ? -0.235 -19.891 -9.766 1 98.88 121 GLN B N 1
ATOM 2130 C CA . GLN B 1 121 ? -0.103 -21.266 -9.289 1 98.88 121 GLN B CA 1
ATOM 2131 C C . GLN B 1 121 ? 1.363 -21.656 -9.141 1 98.88 121 GLN B C 1
ATOM 2133 O O . GLN B 1 121 ? 1.737 -22.328 -8.172 1 98.88 121 GLN B O 1
ATOM 2138 N N . LYS B 1 122 ? 2.145 -21.281 -10.039 1 98.88 122 LYS B N 1
ATOM 2139 C CA . LYS B 1 122 ? 3.58 -21.516 -9.922 1 98.88 122 LYS B CA 1
ATOM 2140 C C . LYS B 1 122 ? 4.141 -20.859 -8.664 1 98.88 122 LYS B C 1
ATOM 2142 O O . LYS B 1 122 ? 4.852 -21.5 -7.883 1 98.88 122 LYS B O 1
ATOM 2147 N N . TYR B 1 123 ? 3.832 -19.594 -8.453 1 98.88 123 TYR B N 1
ATOM 2148 C CA . TYR B 1 123 ? 4.266 -18.875 -7.27 1 98.88 123 TYR B CA 1
ATOM 2149 C C . TYR B 1 123 ? 3.852 -19.594 -6 1 98.88 123 TYR B C 1
ATOM 2151 O O . TYR B 1 123 ? 4.676 -19.828 -5.113 1 98.88 123 TYR B O 1
ATOM 2159 N N . LYS B 1 124 ? 2.611 -19.891 -5.949 1 98.69 124 LYS B N 1
ATOM 2160 C CA . LYS B 1 124 ? 2.062 -20.547 -4.762 1 98.69 124 LYS B CA 1
ATOM 2161 C C . LYS B 1 124 ? 2.771 -21.859 -4.484 1 98.69 124 LYS B C 1
ATOM 2163 O O . LYS B 1 124 ? 3.213 -22.109 -3.361 1 98.69 124 LYS B O 1
ATOM 2168 N N . GLN B 1 125 ? 2.98 -22.688 -5.449 1 98.69 125 GLN B N 1
ATOM 2169 C CA . GLN B 1 125 ? 3.576 -24 -5.289 1 98.69 125 GLN B CA 1
ATOM 2170 C C . GLN B 1 125 ? 5.059 -23.906 -4.938 1 98.69 125 GLN B C 1
ATOM 2172 O O . GLN B 1 125 ? 5.543 -24.625 -4.059 1 98.69 125 GLN B O 1
ATOM 2177 N N . GLU B 1 126 ? 5.684 -23.016 -5.551 1 98.81 126 GLU B N 1
ATOM 2178 C CA . GLU B 1 126 ? 7.133 -22.938 -5.395 1 98.81 126 GLU B CA 1
ATOM 2179 C C . GLU B 1 126 ? 7.508 -22.266 -4.07 1 98.81 126 GLU B C 1
ATOM 2181 O O . GLU B 1 126 ? 8.625 -22.453 -3.574 1 98.81 126 GLU B O 1
ATOM 2186 N N . THR B 1 127 ? 6.594 -21.516 -3.484 1 98.88 127 THR B N 1
ATOM 2187 C CA . THR B 1 127 ? 7.012 -20.719 -2.334 1 98.88 127 THR B CA 1
ATOM 2188 C C . THR B 1 127 ? 6.375 -21.25 -1.052 1 98.88 127 THR B C 1
ATOM 2190 O O . THR B 1 127 ? 6.699 -20.781 0.044 1 98.88 127 THR B O 1
ATOM 2193 N N . LEU B 1 128 ? 5.555 -22.219 -1.149 1 98.69 128 LEU B N 1
ATOM 2194 C CA . LEU B 1 128 ? 4.805 -22.719 0.001 1 98.69 128 LEU B CA 1
ATOM 2195 C C . LEU B 1 128 ? 5.742 -23.062 1.153 1 98.69 128 LEU B C 1
ATOM 2197 O O . LEU B 1 128 ? 5.48 -22.688 2.303 1 98.69 128 LEU B O 1
ATOM 2201 N N . HIS B 1 129 ? 6.828 -23.703 0.927 1 98.81 129 HIS B N 1
ATOM 2202 C CA . HIS B 1 129 ? 7.762 -24.156 1.951 1 98.81 129 HIS B CA 1
ATOM 2203 C C . HIS B 1 129 ? 8.602 -23 2.488 1 98.81 129 HIS B C 1
ATOM 2205 O O . HIS B 1 129 ? 9.266 -23.141 3.516 1 98.81 129 HIS B O 1
ATOM 2211 N N . MET B 1 130 ? 8.633 -21.875 1.799 1 98.94 130 MET B N 1
ATOM 2212 C CA . MET B 1 130 ? 9.461 -20.719 2.156 1 98.94 130 MET B CA 1
ATOM 2213 C C . MET B 1 130 ? 8.734 -19.828 3.152 1 98.94 130 MET B C 1
ATOM 2215 O O . MET B 1 130 ? 9.367 -19 3.824 1 98.94 130 MET B O 1
ATOM 2219 N N . VAL B 1 131 ? 7.395 -19.938 3.229 1 98.94 131 VAL B N 1
ATOM 2220 C CA . VAL B 1 131 ? 6.547 -19 3.965 1 98.94 131 VAL B CA 1
ATOM 2221 C C . VAL B 1 131 ? 6.309 -19.531 5.379 1 98.94 131 VAL B C 1
ATOM 2223 O O . VAL B 1 131 ? 5.785 -20.641 5.559 1 98.94 131 VAL B O 1
ATOM 2226 N N . LYS B 1 132 ? 6.711 -18.734 6.305 1 98.88 132 LYS B N 1
ATOM 2227 C CA . LYS B 1 132 ? 6.551 -19.047 7.723 1 98.88 132 LYS B CA 1
ATOM 2228 C C . LYS B 1 132 ? 5.164 -18.672 8.219 1 98.88 132 LYS B C 1
ATOM 2230 O O . LYS B 1 132 ? 4.578 -19.359 9.047 1 98.88 132 LYS B O 1
ATOM 2235 N N . ALA B 1 133 ? 4.668 -17.578 7.777 1 98.88 133 ALA B N 1
ATOM 2236 C CA . ALA B 1 133 ? 3.352 -17.078 8.148 1 98.88 133 ALA B CA 1
ATOM 2237 C C . ALA B 1 133 ? 2.756 -16.219 7.027 1 98.88 133 ALA B C 1
ATOM 2239 O O . ALA B 1 133 ? 3.486 -15.555 6.293 1 98.88 133 ALA B O 1
ATOM 2240 N N . LEU B 1 134 ? 1.434 -16.297 6.922 1 98.81 134 LEU B N 1
ATOM 2241 C CA . LEU B 1 134 ? 0.677 -15.523 5.945 1 98.81 134 LEU B CA 1
ATOM 2242 C C . LEU B 1 134 ? -0.631 -15.016 6.547 1 98.81 134 LEU B C 1
ATOM 2244 O O . LEU B 1 134 ? -1.401 -15.797 7.109 1 98.81 134 LEU B O 1
ATOM 2248 N N . VAL B 1 135 ? -0.802 -13.727 6.484 1 98.75 135 VAL B N 1
ATOM 2249 C CA . VAL B 1 135 ? -2.074 -13.109 6.844 1 98.75 135 VAL B CA 1
ATOM 2250 C C . VAL B 1 135 ? -2.633 -12.344 5.648 1 98.75 135 VAL B C 1
ATOM 2252 O O . VAL B 1 135 ? -1.97 -11.453 5.113 1 98.75 135 VAL B O 1
ATOM 2255 N N . LEU B 1 136 ? -3.764 -12.75 5.176 1 98.81 136 LEU B N 1
ATOM 2256 C CA . LEU B 1 136 ? -4.508 -12 4.176 1 98.81 136 LEU B CA 1
ATOM 2257 C C . LEU B 1 136 ? -5.516 -11.062 4.836 1 98.81 136 LEU B C 1
ATOM 2259 O O . LEU B 1 136 ? -6.477 -11.516 5.461 1 98.81 136 LEU B O 1
ATOM 2263 N N . SER B 1 137 ? -5.285 -9.805 4.727 1 98.88 137 SER B N 1
ATOM 2264 C CA . SER B 1 137 ? -6.137 -8.82 5.387 1 98.88 137 SER B CA 1
ATOM 2265 C C . SER B 1 137 ? -6.887 -7.969 4.367 1 98.88 137 SER B C 1
ATOM 2267 O O . SER B 1 137 ? -6.289 -7.117 3.705 1 98.88 137 SER B O 1
ATOM 2269 N N . ASP B 1 138 ? -8.211 -8.18 4.242 1 98.94 138 ASP B N 1
ATOM 2270 C CA . ASP B 1 138 ? -9.023 -7.34 3.369 1 98.94 138 ASP B CA 1
ATOM 2271 C C . ASP B 1 138 ? -9.18 -5.938 3.949 1 98.94 138 ASP B C 1
ATOM 2273 O O . ASP B 1 138 ? -9.391 -5.777 5.152 1 98.94 138 ASP B O 1
ATOM 2277 N N . GLN B 1 139 ? -9.125 -5.004 3.061 1 98.94 139 GLN B N 1
ATOM 2278 C CA . GLN B 1 139 ? -9.07 -3.607 3.484 1 98.94 139 GLN B CA 1
ATOM 2279 C C . GLN B 1 139 ? -10.188 -2.793 2.842 1 98.94 139 GLN B C 1
ATOM 2281 O O . GLN B 1 139 ? -10.727 -3.184 1.805 1 98.94 139 GLN B O 1
ATOM 2286 N N . THR B 1 140 ? -10.484 -1.685 3.486 1 98.81 140 THR B N 1
ATOM 2287 C CA . THR B 1 140 ? -11.328 -0.632 2.934 1 98.81 140 THR B CA 1
ATOM 2288 C C . THR B 1 140 ? -10.547 0.673 2.801 1 98.81 140 THR B C 1
ATOM 2290 O O . THR B 1 140 ? -10.047 1.206 3.791 1 98.81 140 THR B O 1
ATOM 2293 N N . PRO B 1 141 ? -10.414 1.193 1.579 1 98.88 141 PRO B N 1
ATOM 2294 C CA . PRO B 1 141 ? -9.805 2.521 1.478 1 98.88 141 PRO B CA 1
ATOM 2295 C C . PRO B 1 141 ? -10.562 3.582 2.271 1 98.88 141 PRO B C 1
ATOM 2297 O O . PRO B 1 141 ? -11.797 3.592 2.271 1 98.88 141 PRO B O 1
ATOM 2300 N N . LEU B 1 142 ? -9.844 4.48 2.939 1 98.88 142 LEU B N 1
ATOM 2301 C CA . LEU B 1 142 ? -10.508 5.52 3.723 1 98.88 142 LEU B CA 1
ATOM 2302 C C . LEU B 1 142 ? -11.18 6.543 2.814 1 98.88 142 LEU B C 1
ATOM 2304 O O . LEU B 1 142 ? -12.195 7.129 3.18 1 98.88 142 LEU B O 1
ATOM 2308 N N . ASN B 1 143 ? -10.57 6.785 1.678 1 98.56 143 ASN B N 1
ATOM 2309 C CA . ASN B 1 143 ? -11.031 7.777 0.713 1 98.56 143 ASN B CA 1
ATOM 2310 C C . ASN B 1 143 ? -11.273 7.156 -0.659 1 98.56 143 ASN B C 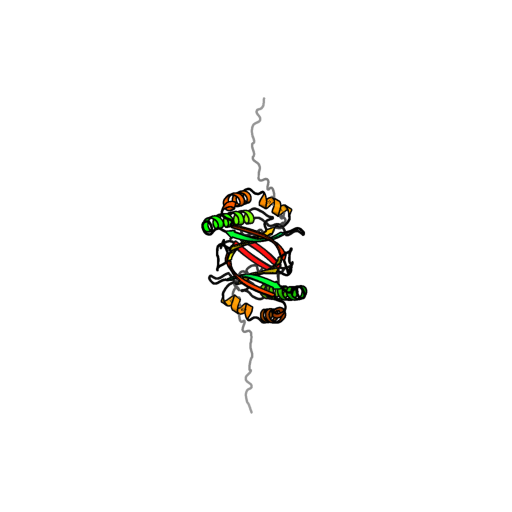1
ATOM 2312 O O . ASN B 1 143 ? -10.328 6.848 -1.384 1 98.56 143 ASN B O 1
ATOM 2316 N N . PRO B 1 144 ? -12.477 7.039 -1.033 1 95.81 144 PRO B N 1
ATOM 2317 C CA . PRO B 1 144 ? -12.781 6.398 -2.312 1 95.81 144 PRO B CA 1
ATOM 2318 C C . PRO B 1 144 ? -12.281 7.195 -3.512 1 95.81 144 PRO B C 1
ATOM 2320 O O . PRO B 1 144 ? -12.164 6.656 -4.617 1 95.81 144 PRO B O 1
ATOM 2323 N N . SER B 1 145 ? -11.992 8.445 -3.326 1 96.81 145 SER B N 1
ATOM 2324 C CA . SER B 1 145 ? -11.484 9.273 -4.418 1 96.81 145 SER B CA 1
ATOM 2325 C C . SER B 1 145 ? -9.977 9.102 -4.586 1 96.81 145 SER B C 1
ATOM 2327 O O . SER B 1 145 ? -9.398 9.586 -5.559 1 96.81 145 SER B O 1
ATOM 2329 N N . ASN B 1 146 ? -9.383 8.477 -3.637 1 97.94 146 ASN B N 1
ATOM 2330 C CA . ASN B 1 146 ? -7.949 8.211 -3.676 1 97.94 146 ASN B CA 1
ATOM 2331 C C . ASN B 1 146 ? -7.621 7.004 -4.547 1 97.94 146 ASN B C 1
ATOM 2333 O O . ASN B 1 146 ? -8.008 5.879 -4.223 1 97.94 146 ASN B O 1
ATOM 2337 N N . SER B 1 147 ? -6.891 7.254 -5.625 1 96.56 147 SER B N 1
ATOM 2338 C CA . SER B 1 147 ? -6.672 6.203 -6.613 1 96.56 147 SER B CA 1
ATOM 2339 C C . SER B 1 147 ? -5.184 5.965 -6.848 1 96.56 147 SER B C 1
ATOM 2341 O O . SER B 1 147 ? -4.398 6.91 -6.895 1 96.56 147 SER B O 1
ATOM 2343 N N . ILE B 1 148 ? -4.926 4.668 -7.012 1 98 148 ILE B N 1
ATOM 2344 C CA . ILE B 1 148 ? -3.561 4.262 -7.32 1 98 148 ILE B CA 1
ATOM 2345 C C . ILE B 1 148 ? -3.512 3.635 -8.711 1 98 148 ILE B C 1
ATOM 2347 O O . ILE B 1 148 ? -4.363 2.814 -9.062 1 98 148 ILE B O 1
ATOM 2351 N N . THR B 1 149 ? -2.559 4.066 -9.469 1 97.31 149 THR B N 1
ATOM 2352 C CA . THR B 1 149 ? -2.154 3.363 -10.68 1 97.31 149 THR B CA 1
ATOM 2353 C C . THR B 1 149 ? -0.791 2.703 -10.492 1 97.31 149 THR B C 1
ATOM 2355 O O . THR B 1 149 ? 0.156 3.344 -10.031 1 97.31 149 THR B O 1
ATOM 2358 N N . ASN B 1 150 ? -0.748 1.445 -10.836 1 98.5 150 ASN B N 1
ATOM 2359 C CA . ASN B 1 150 ? 0.47 0.669 -10.633 1 98.5 150 ASN B CA 1
ATOM 2360 C C . ASN B 1 150 ? 1.015 0.123 -11.953 1 98.5 150 ASN B C 1
ATOM 2362 O O . ASN B 1 150 ? 0.331 -0.63 -12.648 1 98.5 150 ASN B O 1
ATOM 2366 N N . ILE B 1 151 ? 2.289 0.483 -12.281 1 97.25 151 ILE B N 1
ATOM 2367 C CA . ILE B 1 151 ? 2.875 0.038 -13.539 1 97.25 151 ILE B CA 1
ATOM 2368 C C . ILE B 1 151 ? 4.281 -0.507 -13.289 1 97.25 151 ILE B C 1
ATOM 2370 O O . ILE B 1 151 ? 4.887 -0.223 -12.258 1 97.25 151 ILE B O 1
ATOM 2374 N N . ILE B 1 152 ? 4.688 -1.33 -14.25 1 97.56 152 ILE B N 1
ATOM 2375 C CA . ILE B 1 152 ? 6.082 -1.75 -14.312 1 97.56 152 ILE B CA 1
ATOM 2376 C C . ILE B 1 152 ? 6.82 -0.928 -15.375 1 97.56 152 ILE B C 1
ATOM 2378 O O . ILE B 1 152 ? 6.438 -0.925 -16.547 1 97.56 152 ILE B O 1
ATOM 2382 N N . LYS B 1 153 ? 7.84 -0.318 -14.961 1 92.81 153 LYS B N 1
ATOM 2383 C CA . LYS B 1 153 ? 8.617 0.521 -15.867 1 92.81 153 LYS B CA 1
ATOM 2384 C C . LYS B 1 153 ? 9.57 -0.32 -16.703 1 92.81 153 LYS B C 1
ATOM 2386 O O . LYS B 1 153 ? 9.992 -1.401 -16.297 1 92.81 153 LYS B O 1
#

Organism: Akkermansia muciniphila (strain ATCC BAA-835 / DSM 22959 / JCM 33894 / BCRC 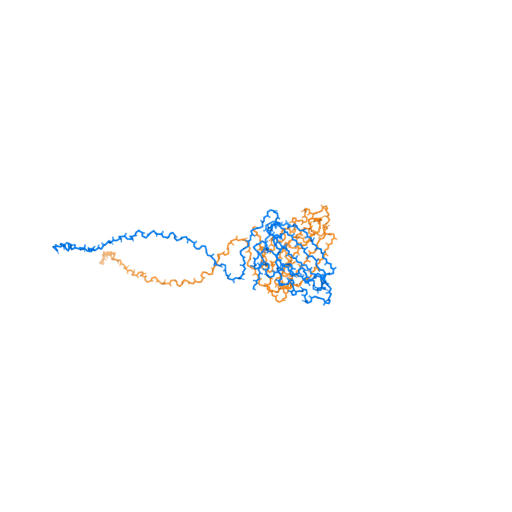81048 / CCUG 64013 / CIP 107961 / Muc) (NCBI:txid349741)

pLDDT: mean 81.78, std 29.78, range [22.95, 99.0]

InterPro domains:
  IPR007138 Antibiotic biosynthesis monooxygenase domain [PF03992] (53-125)
  IPR007138 Antibiotic biosynthesis monooxygenase domain [PS51725] (50-143)
  IPR011008 Dimeric alpha-beta barrel [SSF54909] (50-134)

Foldseek 3Di:
DCPDPPDPPPDDDPVPPPPPPDPPPPPPPPPCVVDPLLADAADAADPQKWKKKKKFAFDPVCLVVLVVLLVVLQQCCRNPQRFWFAWDKDADPVGRRIIITTTIGRHPVSVVVSCPDPSNVVSCVVCVVGTPDIDIGIDDDPDPVDDDGDGDD/DDPPDDDPDPDDDPPPVPPDPPPPPPPDPDCPVPDPLLADAADAADPQKWKKKKKFAFDPVCLVVLVVLLVVLQQCCRNPQRFWFAWDKDADPVGRRIMITTTIGSHPVSVVVSCPDPSNVVSCVVCVVGTPDIDIGTDDDPDPVDDDGDGDD

Secondary structure (DSSP, 8-state):
-------------------------------------SPPPPPPPPTT-EEEEEEEEE-GGGHHHHHHHHHHHHHHHHHH-TTEEEEEEEEESS-TTEEEEEEEES-HHHHHHHHHSHHHHHHHHHHGGGEEEEEEEEEEES-TTEEEEEEE-/-------------------------------------SPPPPPPPPTT-EEEEEEEEE-GGGHHHHHHHHHHHHHHHHHH-TTEEEEEEEEESS-TTEEEEEEEES-HHHHHHHHHSHHHHHHHHHHGGGEEEEEEEEEEES-TTEEEEEEE-

Solvent-accessible surface area (backbone atoms only — not comparable to full-atom values): 17487 Å² total; per-residue (Å²): 136,78,80,77,77,81,80,80,82,77,80,87,79,80,76,72,80,78,60,80,70,74,77,75,73,78,71,77,75,71,81,71,68,68,72,86,61,70,56,50,74,68,54,71,73,43,97,61,35,42,39,31,41,39,37,36,32,37,39,73,91,36,42,72,62,46,50,54,43,53,46,50,39,36,51,53,38,47,29,69,34,36,29,42,46,36,67,49,44,29,20,30,68,92,43,65,40,40,32,40,29,44,34,28,22,17,23,59,66,35,44,54,51,48,65,66,29,70,60,42,44,48,40,54,67,72,37,54,88,38,50,73,42,79,45,81,41,51,37,38,66,75,43,86,48,59,42,76,45,51,47,59,109,138,84,79,84,76,77,89,75,83,75,80,85,77,79,75,68,80,74,64,84,72,73,77,73,74,81,68,81,73,67,83,70,71,69,69,88,60,71,56,50,74,67,54,71,74,43,97,61,35,43,40,31,43,39,38,36,31,37,38,74,92,36,41,72,61,47,51,53,43,52,48,49,38,37,52,54,38,46,29,68,34,35,29,44,47,35,66,50,45,30,19,31,69,91,43,65,42,40,32,40,29,45,34,27,23,18,24,58,66,35,44,55,51,50,66,66,30,70,59,42,43,48,42,53,67,73,35,54,88,38,50,72,43,79,45,81,42,51,37,39,66,75,43,88,48,58,42,74,46,51,47,60,110